Protein AF-A0AAN7LC37-F1 (afdb_monomer)

Secondary structure (DSSP, 8-state):
---TT----S-----------PPPTT-EE--B-TT---PPPPEEHHHHHHSS-EEEEEE-TTSEEEEEEEEEEEEETTEEEEEEEESEEEEE-SSS-EEEEETT---EEEE-TTSPPB---EETT-SS-EEEEEETTBPPPPPEE-SSSEEEEEEE-BSSSS--EEEEEEEEE--SS-SEEEEEEE--S-PPP----

Radius of gyration: 25.84 Å; Cα contacts (8 Å, |Δi|>4): 398; chains: 1; bounding box: 89×30×76 Å

Mean predicted aligned error: 10.5 Å

pLDDT: mean 83.63, std 17.54, range [36.28, 96.81]

Foldseek 3Di:
DDDPPPDDPDPPPPPPPPPCPDQPQPDFDWAADPPDPDTWDTHGPNNQAVDQWDWTWHADPVQWTFIWIWHWDDPDPPDIDIDIFGAEWEAEPAQAKKWKDFPPDPDIDIDGNPDDTDTDTGHPPDPDRWMWMDTPQWDIWDTDDLPDFDKDKTWTAGPPDDHIWIKIWGWDQDDPGHRIYIYIYTPDPDDPDDDDD

Structure (mmCIF, N/CA/C/O backbone):
data_AF-A0AAN7LC37-F1
#
_entry.id   AF-A0AAN7LC37-F1
#
loop_
_atom_site.group_PDB
_atom_site.id
_atom_site.type_symbol
_atom_site.label_atom_id
_atom_site.label_alt_id
_atom_site.label_comp_id
_atom_site.label_asym_id
_atom_site.label_entity_id
_atom_site.label_seq_id
_atom_site.pdbx_PDB_ins_code
_atom_site.Cartn_x
_atom_site.Cartn_y
_atom_site.Cartn_z
_atom_site.occupancy
_atom_site.B_iso_or_equiv
_atom_site.auth_seq_id
_atom_site.auth_comp_id
_atom_site.auth_asym_id
_atom_site.auth_atom_id
_atom_site.pdbx_PDB_model_num
ATOM 1 N N . MET A 1 1 ? 66.726 -7.065 -49.090 1.00 43.72 1 MET A N 1
ATOM 2 C CA . MET A 1 1 ? 65.966 -7.637 -47.960 1.00 43.72 1 MET A CA 1
ATOM 3 C C . MET A 1 1 ? 65.437 -6.469 -47.152 1.00 43.72 1 MET A C 1
ATOM 5 O O . MET A 1 1 ? 66.242 -5.745 -46.586 1.00 43.72 1 MET A O 1
ATOM 9 N N . LEU A 1 2 ? 64.131 -6.213 -47.226 1.00 36.84 2 LEU A N 1
ATOM 10 C CA . LEU A 1 2 ? 63.463 -5.100 -46.546 1.00 36.84 2 LEU A CA 1
ATOM 11 C C . LEU A 1 2 ? 62.570 -5.669 -45.437 1.00 36.84 2 LEU A C 1
ATOM 13 O O . LEU A 1 2 ? 61.963 -6.725 -45.615 1.00 36.84 2 LEU A O 1
ATOM 17 N N . SER A 1 3 ? 62.585 -4.999 -44.287 1.00 36.28 3 SER A N 1
ATOM 18 C CA . SER A 1 3 ? 61.956 -5.408 -43.030 1.00 36.28 3 SER A CA 1
ATOM 19 C C . SER A 1 3 ? 60.428 -5.549 -43.141 1.00 36.28 3 SER A C 1
ATOM 21 O O . SER A 1 3 ? 59.796 -4.757 -43.837 1.00 36.28 3 SER A O 1
ATOM 23 N N . PRO A 1 4 ? 59.801 -6.510 -42.436 1.00 41.72 4 PRO A N 1
ATOM 24 C CA . PRO A 1 4 ? 58.367 -6.777 -42.540 1.00 41.72 4 PRO A CA 1
ATOM 25 C C . PRO A 1 4 ? 57.536 -5.809 -41.680 1.00 41.72 4 PRO A C 1
ATOM 27 O O . PRO A 1 4 ? 56.975 -6.209 -40.663 1.00 41.72 4 PRO A O 1
ATOM 30 N N . GLN A 1 5 ? 57.471 -4.530 -42.062 1.00 49.28 5 GLN A N 1
ATOM 31 C CA . GLN A 1 5 ? 56.568 -3.552 -41.424 1.00 49.28 5 GLN A CA 1
ATOM 32 C C . GLN A 1 5 ? 55.575 -2.872 -42.383 1.00 49.28 5 GLN A C 1
ATOM 34 O O . GLN A 1 5 ? 54.720 -2.125 -41.923 1.00 49.28 5 GLN A O 1
ATOM 39 N N . ASP A 1 6 ? 55.579 -3.210 -43.676 1.00 39.62 6 ASP A N 1
ATOM 40 C CA . ASP A 1 6 ? 54.711 -2.560 -44.676 1.00 39.62 6 ASP A CA 1
ATOM 41 C C . ASP A 1 6 ? 53.472 -3.376 -45.076 1.00 39.62 6 ASP A C 1
ATOM 43 O O . ASP A 1 6 ? 53.040 -3.368 -46.226 1.00 39.62 6 ASP A O 1
ATOM 47 N N . TYR A 1 7 ? 52.852 -4.072 -44.126 1.00 44.06 7 TYR A N 1
ATOM 48 C CA . TYR A 1 7 ? 51.500 -4.595 -44.312 1.00 44.06 7 TYR A CA 1
ATOM 49 C C . TYR A 1 7 ? 50.733 -4.370 -43.025 1.00 44.06 7 TYR A C 1
ATOM 51 O O . TYR A 1 7 ? 50.961 -5.094 -42.074 1.00 44.06 7 TYR A O 1
ATOM 59 N N . PHE A 1 8 ? 49.919 -3.317 -42.978 1.00 38.47 8 PHE A N 1
ATOM 60 C CA . PHE A 1 8 ? 48.560 -3.259 -42.414 1.00 38.47 8 PHE A CA 1
ATOM 61 C C . PHE A 1 8 ? 48.123 -1.788 -42.397 1.00 38.47 8 PHE A C 1
ATOM 63 O O . PHE A 1 8 ? 47.960 -1.150 -41.362 1.00 38.47 8 PHE A O 1
ATOM 70 N N . GLY A 1 9 ? 47.927 -1.244 -43.602 1.00 46.38 9 GLY A N 1
ATOM 71 C CA . GLY A 1 9 ? 47.050 -0.100 -43.805 1.00 46.38 9 GLY A CA 1
ATOM 72 C C . GLY A 1 9 ? 45.610 -0.555 -43.591 1.00 46.38 9 GLY A C 1
ATOM 73 O O . GLY A 1 9 ? 44.999 -1.161 -44.465 1.00 46.38 9 GLY A O 1
ATOM 74 N N . GLY A 1 10 ? 45.085 -0.296 -42.404 1.00 38.25 10 GLY A N 1
ATOM 75 C CA . GLY A 1 10 ? 43.686 -0.488 -42.063 1.00 38.25 10 GLY A CA 1
ATOM 76 C C . GLY A 1 10 ? 43.434 0.255 -40.768 1.00 38.25 10 GLY A C 1
ATOM 77 O O . GLY A 1 10 ? 44.144 0.023 -39.796 1.00 38.25 10 GLY A O 1
ATOM 78 N N . ASN A 1 11 ? 42.473 1.178 -40.778 1.00 44.44 11 ASN A N 1
ATOM 79 C CA . ASN A 1 11 ? 42.006 1.918 -39.609 1.00 44.44 11 ASN A CA 1
ATOM 80 C C . ASN A 1 11 ? 41.589 0.951 -38.489 1.00 44.44 11 ASN A C 1
ATOM 82 O O . ASN A 1 11 ? 40.410 0.653 -38.309 1.00 44.44 11 ASN A O 1
ATOM 86 N N . ALA A 1 12 ? 42.550 0.488 -37.698 1.00 42.75 12 ALA A N 1
ATOM 87 C CA . ALA A 1 12 ? 42.302 0.013 -36.358 1.00 42.75 12 ALA A CA 1
ATOM 88 C C . ALA A 1 12 ? 42.086 1.268 -35.516 1.00 42.75 12 ALA A C 1
ATOM 90 O O . ALA A 1 12 ? 42.994 1.766 -34.850 1.00 42.75 12 ALA A O 1
ATOM 91 N N . LEU A 1 13 ? 40.863 1.803 -35.586 1.00 43.94 13 LEU A N 1
ATOM 92 C CA . LEU A 1 13 ? 40.301 2.516 -34.453 1.00 43.94 13 LEU A CA 1
ATOM 93 C C . LEU A 1 13 ? 40.493 1.565 -33.277 1.00 43.94 13 LEU A C 1
ATOM 95 O O . LEU A 1 13 ? 39.815 0.543 -33.179 1.00 43.94 13 LEU A O 1
ATOM 99 N N . LEU A 1 14 ? 41.502 1.856 -32.457 1.00 39.00 14 LEU A N 1
ATOM 100 C CA . LEU A 1 14 ? 41.635 1.312 -31.124 1.00 39.00 14 LEU A CA 1
ATOM 101 C C . LEU A 1 14 ? 40.236 1.410 -30.531 1.00 39.00 14 LEU A C 1
ATOM 103 O O . LEU A 1 14 ? 39.734 2.515 -30.325 1.00 39.00 14 LEU A O 1
ATOM 107 N N . PHE A 1 15 ? 39.579 0.265 -30.349 1.00 40.41 15 PHE A N 1
ATOM 108 C CA . PHE A 1 15 ? 38.393 0.189 -29.524 1.00 40.41 15 PHE A CA 1
ATOM 109 C C . PHE A 1 15 ? 38.871 0.610 -28.141 1.00 40.41 15 PHE A C 1
ATOM 111 O O . PHE A 1 15 ? 39.368 -0.204 -27.361 1.00 40.41 15 PHE A O 1
ATOM 118 N N . SER A 1 16 ? 38.801 1.913 -27.864 1.00 38.84 16 SER A N 1
ATOM 119 C CA . SER A 1 16 ? 38.805 2.403 -26.508 1.00 38.84 16 SER A CA 1
ATOM 120 C C . SER A 1 16 ? 37.705 1.607 -25.831 1.00 38.84 16 SER A C 1
ATOM 122 O O . SER A 1 16 ? 36.555 1.596 -26.271 1.00 38.84 16 SER A O 1
ATOM 124 N N . SER A 1 17 ? 38.111 0.811 -24.846 1.00 41.16 17 SER A N 1
ATOM 125 C CA . SER A 1 17 ? 37.215 0.106 -23.947 1.00 41.16 17 SER A CA 1
ATOM 126 C C . SER A 1 17 ? 36.055 1.047 -23.630 1.00 41.16 17 SER A C 1
ATOM 128 O O . SER A 1 17 ? 36.275 2.044 -22.944 1.00 41.16 17 SER A O 1
ATOM 130 N N . GLN A 1 18 ? 34.861 0.753 -24.160 1.00 44.44 18 GLN A N 1
ATOM 131 C CA . GLN A 1 18 ? 33.584 1.386 -23.819 1.00 44.44 18 GLN A CA 1
ATOM 132 C C . GLN A 1 18 ? 33.313 1.136 -22.330 1.00 44.44 18 GLN A C 1
ATOM 134 O O . GLN A 1 18 ? 32.484 0.310 -21.962 1.00 44.44 18 GLN A O 1
ATOM 139 N N . LYS A 1 19 ? 34.091 1.770 -21.455 1.00 41.12 19 LYS A N 1
ATOM 140 C CA . LYS A 1 19 ? 33.977 1.618 -20.008 1.00 41.12 19 LYS A CA 1
ATOM 141 C C . LYS A 1 19 ? 33.007 2.610 -19.389 1.00 41.12 19 LYS A C 1
ATOM 143 O O . LYS A 1 19 ? 32.634 2.401 -18.250 1.00 41.12 19 LYS A O 1
ATOM 148 N N . ASP A 1 20 ? 32.505 3.560 -20.173 1.00 47.00 20 ASP A N 1
ATOM 149 C CA . ASP A 1 20 ? 31.461 4.486 -19.751 1.00 47.00 20 ASP A CA 1
ATOM 150 C C . ASP A 1 20 ? 30.351 4.528 -20.808 1.00 47.00 20 ASP A C 1
ATOM 152 O O . ASP A 1 20 ? 30.188 5.489 -21.562 1.00 47.00 20 ASP A O 1
ATOM 156 N N . ALA A 1 21 ? 29.582 3.442 -20.903 1.00 54.41 21 ALA A N 1
ATOM 157 C CA . ALA A 1 21 ? 28.278 3.479 -21.554 1.00 54.41 21 ALA A CA 1
ATOM 158 C C . ALA A 1 21 ? 27.324 4.291 -20.662 1.00 54.41 21 ALA A C 1
ATOM 160 O O . ALA A 1 21 ? 26.524 3.724 -19.923 1.00 54.41 21 ALA A O 1
ATOM 161 N N . TYR A 1 22 ? 27.455 5.620 -20.683 1.00 58.03 22 TYR A N 1
ATOM 162 C CA . TYR A 1 22 ? 26.542 6.509 -19.972 1.00 58.03 22 TYR A CA 1
ATOM 163 C C . TYR A 1 22 ? 25.111 6.208 -20.421 1.00 58.03 22 TYR A C 1
ATOM 165 O O . TYR A 1 22 ? 24.771 6.361 -21.599 1.00 58.03 22 TYR A O 1
ATOM 173 N N . ILE A 1 23 ? 24.266 5.776 -19.482 1.00 60.38 23 ILE A N 1
ATOM 174 C CA . ILE A 1 23 ? 22.833 5.651 -19.722 1.00 60.38 23 ILE A CA 1
ATOM 175 C C . ILE A 1 23 ? 22.323 7.039 -20.117 1.00 60.38 23 ILE A C 1
ATOM 177 O O . ILE A 1 23 ? 22.470 8.011 -19.376 1.00 60.38 23 ILE A O 1
ATOM 181 N N . SER A 1 24 ? 21.759 7.150 -21.321 1.00 56.94 24 SER A N 1
ATOM 182 C CA . SER A 1 24 ? 21.244 8.424 -21.817 1.00 56.94 24 SER A CA 1
ATOM 183 C C . SER A 1 24 ? 20.139 8.929 -20.882 1.00 56.94 24 SER A C 1
ATOM 185 O O . SER A 1 24 ? 19.148 8.217 -20.698 1.00 56.94 24 SER A O 1
ATOM 187 N N . PRO A 1 25 ? 20.220 10.171 -20.366 1.00 65.00 25 PRO A N 1
ATOM 188 C CA . PRO A 1 25 ? 19.156 10.751 -19.544 1.00 65.00 25 PRO A CA 1
ATOM 189 C C . PRO A 1 25 ? 17.845 10.951 -20.323 1.00 65.00 25 PRO A C 1
ATOM 191 O O . PRO A 1 25 ? 16.837 11.331 -19.739 1.00 65.00 25 PRO A O 1
ATOM 194 N N . LYS A 1 26 ? 17.850 10.722 -21.646 1.00 75.50 26 LYS A N 1
ATOM 195 C CA . LYS A 1 26 ? 16.683 10.859 -22.527 1.00 75.50 26 LYS A CA 1
ATOM 196 C C . LYS A 1 26 ? 15.795 9.613 -22.573 1.00 75.50 26 LYS A C 1
ATOM 198 O O . LYS A 1 26 ? 14.734 9.675 -23.187 1.00 75.50 26 LYS A O 1
ATOM 203 N N . ILE A 1 27 ? 16.230 8.489 -21.998 1.00 88.75 27 ILE A N 1
ATOM 204 C CA . ILE A 1 27 ? 15.451 7.246 -21.974 1.00 88.75 27 ILE A CA 1
ATOM 205 C C . ILE A 1 27 ? 14.879 7.051 -20.574 1.00 88.75 27 ILE A C 1
ATOM 207 O O . ILE A 1 27 ? 15.601 7.114 -19.576 1.00 88.75 27 ILE A O 1
ATOM 211 N N . GLY A 1 28 ? 13.582 6.772 -20.516 1.00 91.31 28 GLY A N 1
ATOM 212 C CA . GLY A 1 28 ? 12.898 6.459 -19.276 1.00 91.31 28 GLY A CA 1
ATOM 213 C C . GLY A 1 28 ? 11.800 5.423 -19.451 1.00 91.31 28 GLY A C 1
ATOM 214 O O . GLY A 1 28 ? 11.506 4.988 -20.565 1.00 91.31 28 GLY A O 1
ATOM 215 N N . ILE A 1 29 ? 11.210 5.027 -18.329 1.00 92.94 29 ILE A N 1
ATOM 216 C CA . ILE A 1 29 ? 10.130 4.043 -18.258 1.00 92.94 29 ILE A CA 1
ATOM 217 C C . ILE A 1 29 ? 8.911 4.696 -17.617 1.00 92.94 29 ILE A C 1
ATOM 219 O O . ILE A 1 29 ? 9.017 5.301 -16.554 1.00 92.94 29 ILE A O 1
ATOM 223 N N . GLY A 1 30 ? 7.755 4.558 -18.261 1.00 94.19 30 GLY A N 1
ATOM 224 C CA . GLY A 1 30 ? 6.452 4.846 -17.665 1.00 94.19 30 GLY A CA 1
ATOM 225 C C . GLY A 1 30 ? 5.767 3.550 -17.239 1.00 94.19 30 GLY A C 1
ATOM 226 O O . GLY A 1 30 ? 5.955 2.511 -17.874 1.00 94.19 30 GLY A O 1
ATOM 227 N N . VAL A 1 31 ? 4.972 3.604 -16.173 1.00 95.00 31 VAL A N 1
ATOM 228 C CA . VAL A 1 31 ? 4.244 2.445 -15.639 1.00 95.00 31 VAL A CA 1
ATOM 229 C C . VAL A 1 31 ? 2.759 2.768 -15.535 1.00 95.00 31 VAL A C 1
ATOM 231 O O . VAL A 1 31 ? 2.382 3.868 -15.137 1.00 95.00 31 VAL A O 1
ATOM 234 N N . ALA A 1 32 ? 1.921 1.791 -15.864 1.00 95.50 32 ALA A N 1
ATOM 235 C CA . ALA A 1 32 ? 0.475 1.844 -15.703 1.00 95.50 32 ALA A CA 1
ATOM 236 C C . ALA A 1 32 ? -0.030 0.502 -15.154 1.00 95.50 32 ALA A C 1
ATOM 238 O O . ALA A 1 32 ? 0.647 -0.525 -15.266 1.00 95.50 32 ALA A O 1
ATOM 239 N N . VAL A 1 33 ? -1.211 0.511 -14.538 1.00 94.69 33 VAL A N 1
ATOM 240 C CA . VAL A 1 33 ? -1.917 -0.720 -14.151 1.00 94.69 33 VAL A CA 1
ATOM 241 C C . VAL A 1 33 ? -2.410 -1.436 -15.412 1.00 94.69 33 VAL A C 1
ATOM 243 O O . VAL A 1 33 ? -2.529 -0.828 -16.475 1.00 94.69 33 VAL A O 1
ATOM 246 N N . HIS A 1 34 ? -2.697 -2.738 -15.316 1.00 90.94 34 HIS A N 1
ATOM 247 C CA . HIS A 1 34 ? -3.277 -3.476 -16.436 1.00 90.94 34 HIS A CA 1
ATOM 248 C C . HIS A 1 34 ? -4.526 -2.751 -16.979 1.00 90.94 34 HIS A C 1
ATOM 250 O O . HIS A 1 34 ? -5.359 -2.278 -16.208 1.00 90.94 34 HIS A O 1
ATOM 256 N N . ASN A 1 35 ? -4.657 -2.684 -18.306 1.00 89.94 35 ASN A N 1
ATOM 257 C CA . ASN A 1 35 ? -5.763 -2.017 -19.008 1.00 89.94 35 ASN A CA 1
ATOM 258 C C . ASN A 1 35 ? -5.916 -0.507 -18.713 1.00 89.94 35 ASN A C 1
ATOM 260 O O . ASN A 1 35 ? -7.029 0.018 -18.793 1.00 89.94 35 ASN A O 1
ATOM 264 N N . SER A 1 36 ? -4.822 0.181 -18.373 1.00 93.81 36 SER A N 1
ATOM 265 C CA . SER A 1 36 ? -4.776 1.638 -18.224 1.00 93.81 36 SER A CA 1
ATOM 266 C C . SER A 1 36 ? -3.916 2.284 -19.303 1.00 93.81 36 SER A C 1
ATOM 268 O O . SER A 1 36 ? -2.774 1.879 -19.513 1.00 93.81 36 SER A O 1
ATOM 270 N N . ASP A 1 37 ? -4.456 3.330 -19.931 1.00 93.62 37 ASP A N 1
ATOM 271 C CA . ASP A 1 37 ? -3.735 4.191 -20.880 1.00 93.62 37 ASP A CA 1
ATOM 272 C C . ASP A 1 37 ? -3.094 5.409 -20.184 1.00 93.62 37 ASP A C 1
ATOM 274 O O . ASP A 1 37 ? -2.483 6.268 -20.824 1.00 93.62 37 ASP A O 1
ATOM 278 N N . ILE A 1 38 ? -3.237 5.505 -18.857 1.00 93.94 38 ILE A N 1
ATOM 279 C CA . ILE A 1 38 ? -2.679 6.582 -18.039 1.00 93.94 38 ILE A CA 1
ATOM 280 C C . ILE A 1 38 ? -1.346 6.101 -17.471 1.00 93.94 38 ILE A C 1
ATOM 282 O O . ILE A 1 38 ? -1.293 5.334 -16.508 1.00 93.94 38 ILE A O 1
ATOM 286 N N . TYR A 1 39 ? -0.255 6.561 -18.075 1.00 93.31 39 TYR A N 1
ATOM 287 C CA . TYR A 1 39 ? 1.098 6.218 -17.647 1.00 93.31 39 TYR A CA 1
ATOM 288 C C . TYR A 1 39 ? 1.631 7.208 -16.614 1.00 93.31 39 TYR A C 1
ATOM 290 O O . TYR A 1 39 ? 1.344 8.406 -16.657 1.00 93.31 39 TYR A O 1
ATOM 298 N N . SER A 1 40 ? 2.454 6.702 -15.696 1.00 93.25 40 SER A N 1
ATOM 299 C CA . SER A 1 40 ? 3.249 7.536 -14.798 1.00 93.25 40 SER A CA 1
ATOM 300 C C . SER A 1 40 ? 4.143 8.506 -15.584 1.00 93.25 40 SER A C 1
ATOM 302 O O . SER A 1 40 ? 4.524 8.208 -16.723 1.00 93.25 40 SER A O 1
ATOM 304 N N . PRO A 1 41 ? 4.587 9.617 -14.966 1.00 90.88 41 PRO A N 1
ATOM 305 C CA . PRO A 1 41 ? 5.736 10.356 -15.475 1.00 90.88 41 PRO A CA 1
ATOM 306 C C . PRO A 1 41 ? 6.908 9.405 -15.755 1.00 90.88 41 PRO A C 1
ATOM 308 O O . PRO A 1 41 ? 7.105 8.421 -15.035 1.00 90.88 41 PRO A O 1
ATOM 311 N N . GLY A 1 42 ? 7.657 9.679 -16.825 1.00 90.50 42 GLY A N 1
ATOM 312 C CA . GLY A 1 42 ? 8.777 8.837 -17.233 1.00 90.50 42 GLY A CA 1
ATOM 313 C C . GLY A 1 42 ? 9.899 8.853 -16.195 1.00 90.50 42 GLY A C 1
ATOM 314 O O . GLY A 1 42 ? 10.429 9.912 -15.871 1.00 90.50 42 GLY A O 1
ATOM 315 N N . ILE A 1 43 ? 10.275 7.675 -15.705 1.00 92.38 43 ILE A N 1
ATOM 316 C CA . ILE A 1 43 ? 11.381 7.470 -14.765 1.00 92.38 43 ILE A CA 1
ATOM 317 C C . ILE A 1 43 ? 12.666 7.351 -15.573 1.00 92.38 43 ILE A C 1
ATOM 319 O O . ILE A 1 43 ? 12.796 6.425 -16.375 1.00 92.38 43 ILE A O 1
ATOM 323 N N . SER A 1 44 ? 13.619 8.259 -15.376 1.00 92.06 44 SER A N 1
ATOM 324 C CA . SER A 1 44 ? 14.898 8.213 -16.090 1.00 92.06 44 SER A CA 1
ATOM 325 C C . SER A 1 44 ? 15.699 6.969 -15.704 1.00 92.06 44 SER A C 1
ATOM 327 O O . SER A 1 44 ? 15.897 6.684 -14.522 1.00 92.06 44 SER A O 1
ATOM 329 N N . LEU A 1 45 ? 16.215 6.241 -16.698 1.00 90.38 45 LEU A N 1
ATOM 330 C CA . LEU A 1 45 ?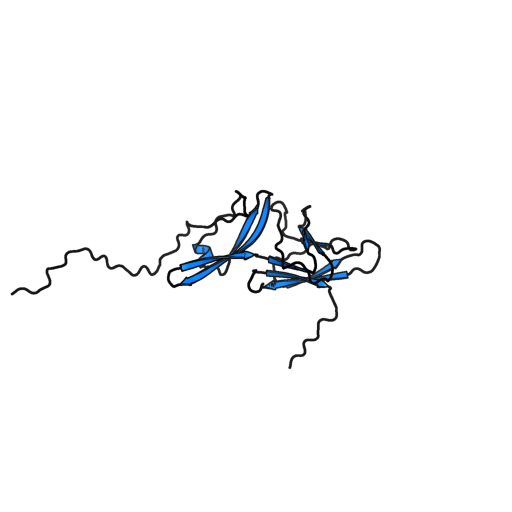 17.069 5.078 -16.439 1.00 90.38 45 LEU A CA 1
ATOM 331 C C . LEU A 1 45 ? 18.375 5.466 -15.736 1.00 90.38 45 LEU A C 1
ATOM 333 O O . LEU A 1 45 ? 18.870 4.706 -14.908 1.00 90.38 45 LEU A O 1
ATOM 337 N N . LEU A 1 46 ? 18.900 6.657 -16.039 1.00 89.44 46 LEU A N 1
ATOM 338 C CA . LEU A 1 46 ? 20.073 7.208 -15.364 1.00 89.44 46 LEU A CA 1
ATOM 339 C C . LEU A 1 46 ? 19.765 7.518 -13.893 1.00 89.44 46 LEU A C 1
ATOM 341 O O . LEU A 1 46 ? 20.604 7.318 -13.022 1.00 89.44 46 LEU A O 1
ATOM 345 N N . GLU A 1 47 ? 18.561 8.005 -13.595 1.00 89.88 47 GLU A N 1
ATOM 346 C CA . GLU A 1 47 ? 18.151 8.269 -12.213 1.00 89.88 47 GLU A CA 1
ATOM 347 C C . GLU A 1 47 ? 18.014 6.965 -11.420 1.00 89.88 47 GLU A C 1
ATOM 349 O O . GLU A 1 47 ? 18.498 6.875 -10.294 1.00 89.88 47 GLU A O 1
ATOM 354 N N . LEU A 1 48 ? 17.419 5.942 -12.036 1.00 90.94 48 LEU A N 1
ATOM 355 C CA . LEU A 1 48 ? 17.225 4.628 -11.427 1.00 90.94 48 LEU A CA 1
ATOM 356 C C . LEU A 1 48 ? 18.543 3.882 -11.170 1.00 90.94 48 LEU A C 1
ATOM 358 O O . LEU A 1 48 ? 18.616 3.064 -10.262 1.00 90.94 48 LEU A O 1
ATOM 362 N N . GLU A 1 49 ? 19.582 4.151 -11.958 1.00 88.94 49 GLU A N 1
ATOM 363 C CA . GLU A 1 49 ? 20.926 3.608 -11.737 1.00 88.94 49 GLU A CA 1
ATOM 364 C C . GLU A 1 49 ? 21.632 4.252 -10.535 1.00 88.94 49 GLU A C 1
ATOM 366 O O . GLU A 1 49 ? 22.416 3.592 -9.855 1.00 88.94 49 GLU A O 1
ATOM 371 N N . ASN A 1 50 ? 21.358 5.533 -10.278 1.00 89.81 50 ASN A N 1
ATOM 372 C CA . ASN A 1 50 ? 22.038 6.320 -9.249 1.00 89.81 50 ASN A CA 1
ATOM 373 C C . ASN A 1 50 ? 21.310 6.328 -7.897 1.00 89.81 50 ASN A C 1
ATOM 375 O O . ASN A 1 50 ? 21.884 6.755 -6.895 1.00 89.81 50 ASN A O 1
ATOM 379 N N . LYS A 1 51 ? 20.050 5.891 -7.858 1.00 90.81 51 LYS A N 1
ATOM 380 C CA . LYS A 1 51 ? 19.253 5.774 -6.635 1.00 90.81 51 LYS A CA 1
ATOM 381 C C . LYS A 1 51 ? 19.098 4.312 -6.246 1.00 90.81 51 LYS A C 1
ATOM 383 O O . LYS A 1 51 ? 18.977 3.444 -7.100 1.00 90.81 51 LYS A O 1
ATOM 388 N N . GLU A 1 52 ? 19.042 4.051 -4.943 1.00 89.44 52 GLU A N 1
ATOM 389 C CA . GLU A 1 52 ? 18.722 2.711 -4.439 1.00 89.44 52 GLU A CA 1
ATOM 390 C C . GLU A 1 52 ? 17.328 2.269 -4.911 1.00 89.44 52 GLU A C 1
ATOM 392 O O . GLU A 1 52 ? 17.130 1.114 -5.280 1.00 89.44 52 GLU A O 1
ATOM 397 N N . TRP A 1 53 ? 16.382 3.210 -4.956 1.00 91.38 53 TRP A N 1
ATOM 398 C CA . TRP A 1 53 ? 15.016 2.998 -5.413 1.00 91.38 53 TRP A CA 1
ATOM 399 C C . TRP A 1 53 ? 14.316 4.336 -5.712 1.00 91.38 53 TRP A C 1
ATOM 401 O O . TRP A 1 53 ? 14.797 5.408 -5.330 1.00 91.38 53 TRP A O 1
ATOM 411 N N . ILE A 1 54 ? 13.194 4.275 -6.429 1.00 93.62 54 ILE A N 1
ATOM 412 C CA . ILE A 1 54 ? 12.360 5.421 -6.814 1.00 93.62 54 ILE A CA 1
ATOM 413 C C . ILE A 1 54 ? 10.886 5.067 -6.613 1.00 93.62 54 ILE A C 1
ATOM 415 O O . ILE A 1 54 ? 10.442 3.990 -7.021 1.00 93.62 54 ILE A O 1
ATOM 419 N N . ASP A 1 55 ? 10.123 5.998 -6.045 1.00 93.44 55 ASP A N 1
ATOM 420 C CA . ASP A 1 55 ? 8.673 5.878 -5.912 1.00 93.44 55 ASP A CA 1
ATOM 421 C C . ASP A 1 55 ? 7.967 6.128 -7.243 1.00 93.44 55 ASP A C 1
ATOM 423 O O . ASP A 1 55 ? 8.196 7.129 -7.926 1.00 93.44 55 ASP A O 1
ATOM 427 N N . VAL A 1 56 ? 7.058 5.225 -7.597 1.00 94.62 56 VAL A N 1
ATOM 428 C CA . VAL A 1 56 ? 6.319 5.251 -8.860 1.00 94.62 56 VAL A CA 1
ATOM 429 C C . VAL A 1 56 ? 4.833 5.095 -8.585 1.00 94.62 56 VAL A C 1
ATOM 431 O O . VAL A 1 56 ? 4.413 4.191 -7.864 1.00 94.62 56 VAL A O 1
ATOM 434 N N . LYS A 1 57 ? 4.013 5.950 -9.197 1.00 95.12 57 LYS A N 1
ATOM 435 C CA . LYS A 1 57 ? 2.551 5.820 -9.180 1.00 95.12 57 LYS A CA 1
ATOM 436 C C . LYS A 1 57 ? 2.098 5.140 -10.466 1.00 95.12 57 LYS A C 1
ATOM 438 O O . LYS A 1 57 ? 2.198 5.733 -11.533 1.00 95.12 57 LYS A O 1
ATOM 443 N N . ALA A 1 58 ? 1.618 3.905 -10.368 1.00 96.19 58 ALA A N 1
ATOM 444 C CA . ALA A 1 58 ? 0.994 3.203 -11.485 1.00 96.19 58 ALA A CA 1
ATOM 445 C C . ALA A 1 58 ? -0.503 3.524 -11.491 1.00 96.19 58 ALA A C 1
ATOM 447 O O . ALA A 1 58 ? -1.222 3.097 -10.586 1.00 96.19 58 ALA A O 1
ATOM 448 N N . TYR A 1 59 ? -0.960 4.288 -12.483 1.00 95.75 59 TYR A N 1
ATOM 449 C CA . TYR A 1 59 ? -2.348 4.741 -12.570 1.00 95.75 59 TYR A CA 1
ATOM 450 C C . TYR A 1 59 ? -3.255 3.704 -13.233 1.00 95.75 59 TYR A C 1
ATOM 452 O O . TYR A 1 59 ? -2.850 2.977 -14.145 1.00 95.75 59 TYR A O 1
ATOM 460 N N . SER A 1 60 ? -4.496 3.666 -12.765 1.00 94.38 60 SER A N 1
ATOM 461 C CA . SER A 1 60 ? -5.611 2.892 -13.299 1.00 94.38 60 SER A CA 1
ATOM 462 C C . SER A 1 60 ? -6.601 3.817 -14.018 1.00 94.38 60 SER A C 1
ATOM 464 O O . SER A 1 60 ? -6.685 5.011 -13.721 1.00 94.38 60 SER A O 1
ATOM 466 N N . SER A 1 61 ? -7.387 3.263 -14.941 1.00 92.06 61 SER A N 1
ATOM 467 C CA . SER A 1 61 ? -8.388 3.999 -15.729 1.00 92.06 61 SER A CA 1
ATOM 468 C C . SER A 1 61 ? -9.504 4.624 -14.882 1.00 92.06 61 SER A C 1
ATOM 470 O O . SER A 1 61 ? -10.166 5.555 -15.328 1.00 92.06 61 SER A O 1
ATOM 472 N N . ASP A 1 62 ? -9.709 4.143 -13.652 1.00 90.00 62 ASP A N 1
ATOM 473 C CA . ASP A 1 62 ? -10.674 4.694 -12.689 1.00 90.00 62 ASP A CA 1
ATOM 474 C C . ASP A 1 62 ? -10.139 5.912 -11.906 1.00 90.00 62 ASP A C 1
ATOM 476 O O . ASP A 1 62 ? -10.791 6.383 -10.973 1.00 90.00 62 ASP A O 1
ATOM 480 N N . GLY A 1 63 ? -8.943 6.402 -12.250 1.00 87.56 63 GLY A N 1
ATOM 481 C CA . GLY A 1 63 ? -8.280 7.529 -11.589 1.00 87.56 63 GLY A CA 1
ATOM 482 C C . GLY A 1 63 ? -7.587 7.166 -10.272 1.00 87.56 63 GLY A C 1
ATOM 483 O O . GLY A 1 63 ? -6.963 8.034 -9.648 1.00 87.56 63 GLY A O 1
ATOM 484 N N . SER A 1 64 ? -7.658 5.899 -9.849 1.00 92.94 64 SER A N 1
ATOM 485 C CA . SER A 1 64 ? -6.855 5.397 -8.736 1.00 92.94 64 SER A CA 1
ATOM 486 C C . SER A 1 64 ? -5.415 5.112 -9.173 1.00 92.94 64 SER A C 1
ATOM 488 O O . SER A 1 64 ? -5.102 5.046 -10.365 1.00 92.94 64 SER A O 1
ATOM 490 N N . TYR A 1 65 ? -4.513 4.950 -8.213 1.00 95.00 65 TYR A N 1
ATOM 491 C CA . TYR A 1 65 ? -3.151 4.505 -8.469 1.00 95.00 65 TYR A CA 1
ATOM 492 C C . TYR A 1 65 ? -2.635 3.584 -7.372 1.00 95.00 65 TYR A C 1
ATOM 494 O O . TYR A 1 65 ? -3.034 3.651 -6.207 1.00 95.00 65 TYR A O 1
ATOM 502 N N . TYR A 1 66 ? -1.668 2.756 -7.745 1.00 95.25 66 TYR A N 1
ATOM 503 C CA . TYR A 1 66 ? -0.880 1.970 -6.810 1.00 95.25 66 TYR A CA 1
ATOM 504 C C . TYR A 1 66 ? 0.513 2.570 -6.694 1.00 95.25 66 TYR A C 1
ATOM 506 O O . TYR A 1 66 ? 1.136 2.940 -7.691 1.00 95.25 66 TYR A O 1
ATOM 514 N N . LYS A 1 67 ? 1.012 2.654 -5.461 1.00 94.88 67 LYS A N 1
ATOM 515 C CA . LYS A 1 67 ? 2.393 3.053 -5.199 1.00 94.88 67 LYS A CA 1
ATOM 516 C C . LYS A 1 67 ? 3.307 1.843 -5.333 1.00 94.88 67 LYS A C 1
ATOM 518 O O . LYS A 1 67 ? 3.101 0.821 -4.671 1.00 94.88 67 LYS A O 1
ATOM 523 N N . LEU A 1 68 ? 4.330 1.986 -6.155 1.00 95.38 68 LEU A N 1
ATOM 524 C CA . LEU A 1 68 ? 5.372 1.003 -6.396 1.00 95.38 68 LEU A CA 1
ATOM 525 C C . LEU A 1 68 ? 6.732 1.602 -6.047 1.00 95.38 68 LEU A C 1
ATOM 527 O O . LEU A 1 68 ? 6.933 2.809 -6.123 1.00 95.38 68 LEU A O 1
ATOM 531 N N . ALA A 1 69 ? 7.656 0.724 -5.705 1.00 94.56 69 ALA A N 1
ATOM 532 C CA . ALA A 1 69 ? 9.074 0.986 -5.596 1.00 94.56 69 ALA 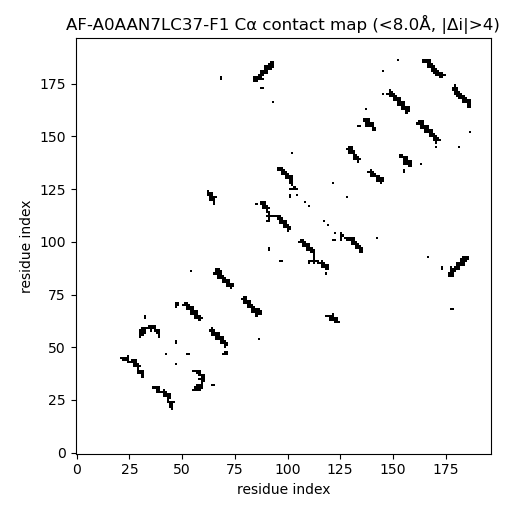A CA 1
ATOM 533 C C . ALA A 1 69 ? 9.763 0.375 -6.819 1.00 94.56 69 ALA A C 1
ATOM 535 O O . ALA A 1 69 ? 9.669 -0.840 -7.035 1.00 94.56 69 ALA A O 1
ATOM 536 N N . ALA A 1 70 ? 10.435 1.202 -7.614 1.00 95.06 70 ALA A N 1
ATOM 537 C CA . ALA A 1 70 ? 11.276 0.767 -8.720 1.00 95.06 70 ALA A CA 1
ATOM 538 C C . ALA A 1 70 ? 12.745 0.787 -8.298 1.00 95.06 70 ALA A C 1
ATOM 540 O O . ALA A 1 70 ? 13.202 1.772 -7.726 1.00 95.06 70 ALA A O 1
ATOM 541 N N . TYR A 1 71 ? 13.497 -0.264 -8.606 1.00 93.00 71 TYR A N 1
ATOM 542 C CA . TYR A 1 71 ? 14.941 -0.307 -8.368 1.00 93.00 71 TYR A CA 1
ATOM 543 C C . TYR A 1 71 ? 15.654 -1.116 -9.446 1.00 93.00 71 TYR A C 1
ATOM 545 O O . TYR A 1 71 ? 15.052 -1.958 -10.117 1.00 93.00 71 TYR A O 1
ATOM 553 N N . MET A 1 72 ? 16.950 -0.868 -9.620 1.00 92.25 72 MET A N 1
ATOM 554 C CA . MET A 1 72 ? 17.770 -1.552 -10.612 1.00 92.25 72 MET A CA 1
ATOM 555 C C . MET A 1 72 ? 18.788 -2.461 -9.932 1.00 92.25 72 MET A C 1
ATOM 557 O O . MET A 1 72 ? 19.516 -2.045 -9.035 1.00 92.25 72 MET A O 1
ATOM 561 N N . LYS A 1 73 ? 18.871 -3.714 -10.383 1.00 90.19 73 LYS A N 1
ATOM 562 C CA . LYS A 1 73 ? 19.863 -4.677 -9.911 1.00 90.19 73 LYS A CA 1
ATOM 563 C C . LYS A 1 73 ? 20.696 -5.206 -11.068 1.00 90.19 73 LYS A C 1
ATOM 565 O O . LYS A 1 73 ? 20.176 -5.746 -12.043 1.00 90.19 73 LYS A O 1
ATOM 570 N N . THR A 1 74 ? 22.011 -5.099 -10.938 1.00 87.25 74 THR A N 1
ATOM 571 C CA . THR A 1 74 ? 22.953 -5.741 -11.857 1.00 87.25 74 THR A CA 1
ATOM 572 C C . THR A 1 74 ? 22.936 -7.252 -11.617 1.00 87.25 74 THR A C 1
ATOM 574 O O . THR A 1 74 ? 23.216 -7.708 -10.508 1.00 87.25 74 THR A O 1
ATOM 577 N N . THR A 1 75 ? 22.569 -8.027 -12.639 1.00 84.31 75 THR A N 1
ATOM 578 C CA . THR A 1 75 ? 22.514 -9.502 -12.566 1.00 84.31 75 THR A CA 1
ATOM 579 C C . THR A 1 75 ? 23.743 -10.143 -13.216 1.00 84.31 75 THR A C 1
ATOM 581 O O . THR A 1 75 ? 24.175 -11.214 -12.800 1.00 84.31 75 THR A O 1
ATOM 584 N N . SER A 1 76 ? 24.341 -9.466 -14.197 1.00 84.00 76 SER A N 1
ATOM 585 C CA . SER A 1 76 ? 25.606 -9.830 -14.843 1.00 84.00 76 SER A CA 1
ATOM 586 C C . SER A 1 76 ? 26.377 -8.565 -15.230 1.00 84.00 76 SER A C 1
ATOM 588 O O . SER A 1 76 ? 25.848 -7.459 -15.131 1.00 84.00 76 SER A O 1
ATOM 590 N N . ASP A 1 77 ? 27.606 -8.721 -15.719 1.00 78.75 77 ASP A N 1
ATOM 591 C CA . ASP A 1 77 ? 28.451 -7.632 -16.229 1.00 78.75 77 ASP A CA 1
ATOM 592 C C . ASP A 1 77 ? 27.786 -6.795 -17.338 1.00 78.75 77 ASP A C 1
ATOM 594 O O . ASP A 1 77 ? 28.132 -5.629 -17.521 1.00 78.75 77 ASP A O 1
ATOM 598 N N . ARG A 1 78 ? 26.813 -7.365 -18.058 1.00 84.50 78 ARG A N 1
ATOM 599 C CA . ARG A 1 78 ? 26.135 -6.720 -19.197 1.00 84.50 78 ARG A CA 1
ATOM 600 C C . ARG A 1 78 ? 24.630 -6.553 -19.027 1.00 84.50 78 ARG A C 1
ATOM 602 O O . ARG A 1 78 ? 23.978 -6.042 -19.935 1.00 84.50 78 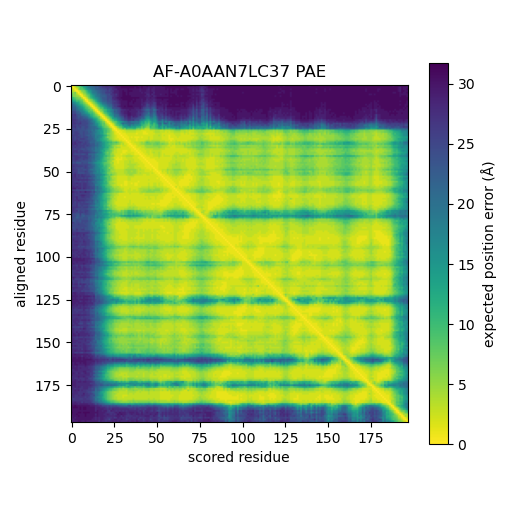ARG A O 1
ATOM 609 N N . THR A 1 79 ? 24.051 -6.994 -17.911 1.00 87.69 79 THR A N 1
ATOM 610 C CA . THR A 1 79 ? 22.593 -6.986 -17.732 1.00 87.69 79 THR A CA 1
ATOM 611 C C . THR A 1 79 ? 22.196 -6.366 -16.406 1.00 87.69 79 THR A C 1
ATOM 613 O O . THR A 1 79 ? 22.472 -6.898 -15.326 1.00 87.69 79 THR A O 1
ATOM 616 N N . LYS A 1 80 ? 21.464 -5.255 -16.511 1.00 89.94 80 LYS A N 1
ATOM 617 C CA . LYS A 1 80 ? 20.736 -4.640 -15.407 1.00 89.94 80 LYS A CA 1
ATOM 618 C C . LYS A 1 80 ? 19.260 -4.989 -15.525 1.00 89.94 80 LYS A C 1
ATOM 620 O O . LYS A 1 80 ? 18.682 -4.895 -16.605 1.00 89.94 80 LYS A O 1
ATOM 625 N N . VAL A 1 81 ? 18.669 -5.416 -14.420 1.00 92.44 81 VAL A N 1
ATOM 626 C CA . VAL A 1 81 ? 17.257 -5.786 -14.326 1.00 92.44 81 VAL A CA 1
ATOM 627 C C . VAL A 1 81 ? 16.550 -4.724 -13.506 1.00 92.44 81 VAL A C 1
ATOM 629 O O . VAL A 1 81 ? 17.023 -4.345 -12.436 1.00 92.44 81 VAL A O 1
ATOM 632 N N . ILE A 1 82 ? 15.427 -4.236 -14.021 1.00 93.50 82 ILE A N 1
ATOM 633 C CA . ILE A 1 82 ? 14.576 -3.286 -13.314 1.00 93.50 82 ILE A CA 1
ATOM 634 C C . ILE A 1 82 ? 13.482 -4.078 -12.622 1.00 93.50 82 ILE A C 1
ATOM 636 O O . ILE A 1 82 ? 12.761 -4.854 -13.250 1.00 93.50 82 ILE A O 1
ATOM 640 N N . HIS A 1 83 ? 13.388 -3.889 -11.319 1.00 93.75 83 HIS A N 1
ATOM 641 C CA . HIS A 1 83 ? 12.416 -4.535 -10.466 1.00 93.75 83 HIS A CA 1
ATOM 642 C C . HIS A 1 83 ? 11.374 -3.515 -10.034 1.00 93.75 83 HIS A C 1
ATOM 644 O O . HIS A 1 83 ? 11.709 -2.394 -9.657 1.00 93.75 83 HIS A O 1
ATOM 650 N N . PHE A 1 84 ? 10.117 -3.943 -10.047 1.00 94.12 84 PHE A N 1
ATOM 651 C CA . PHE A 1 84 ? 9.012 -3.226 -9.434 1.00 94.12 84 PHE A CA 1
ATOM 652 C C . PHE A 1 84 ? 8.470 -4.074 -8.295 1.00 94.12 84 PHE A C 1
ATOM 654 O O . PHE A 1 84 ? 8.256 -5.277 -8.453 1.00 94.12 84 PHE A O 1
ATOM 661 N N . GLN A 1 85 ? 8.238 -3.446 -7.153 1.00 94.44 85 GLN A N 1
ATOM 662 C CA . GLN A 1 85 ? 7.583 -4.073 -6.013 1.00 94.44 85 GLN A CA 1
ATOM 663 C C . GLN A 1 85 ? 6.566 -3.108 -5.399 1.00 94.44 85 GLN A C 1
ATOM 665 O O . GLN A 1 85 ? 6.697 -1.896 -5.577 1.00 94.44 85 GLN A O 1
ATOM 670 N N . PRO A 1 86 ? 5.557 -3.599 -4.668 1.00 95.25 86 PRO A N 1
ATOM 671 C CA . PRO A 1 86 ? 4.689 -2.747 -3.868 1.00 95.25 86 PRO A CA 1
ATOM 672 C C . PRO A 1 86 ? 5.478 -1.776 -2.980 1.00 95.25 86 PRO A C 1
ATOM 674 O O . PRO A 1 86 ? 6.398 -2.180 -2.268 1.00 95.25 86 PRO A O 1
ATOM 677 N N . HIS A 1 87 ? 5.102 -0.497 -2.975 1.00 94.81 87 HIS A N 1
ATOM 678 C CA . HIS A 1 87 ? 5.695 0.467 -2.045 1.00 94.81 87 HIS A CA 1
ATOM 679 C C . HIS A 1 87 ? 5.290 0.135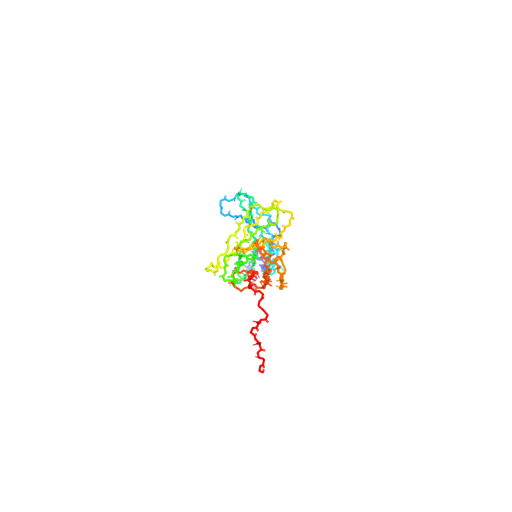 -0.603 1.00 94.81 87 HIS A C 1
ATOM 681 O O . HIS A 1 87 ? 6.135 0.044 0.279 1.00 94.81 87 HIS A O 1
ATOM 687 N N . THR A 1 88 ? 3.999 -0.110 -0.364 1.00 95.44 88 THR A N 1
ATOM 688 C CA . THR A 1 88 ? 3.462 -0.395 0.971 1.00 95.44 88 THR A CA 1
ATOM 689 C C . THR A 1 88 ? 2.535 -1.598 0.935 1.00 95.44 88 THR A C 1
ATOM 691 O O . THR A 1 88 ? 1.637 -1.665 0.094 1.00 95.44 88 THR A O 1
ATOM 694 N N . LEU A 1 89 ? 2.718 -2.509 1.890 1.00 96.38 89 LEU A N 1
ATOM 695 C CA . LEU A 1 89 ? 1.790 -3.601 2.165 1.00 96.38 89 LEU A CA 1
ATOM 696 C C . LEU A 1 89 ? 1.131 -3.420 3.529 1.00 96.38 89 LEU A C 1
ATOM 698 O O . LEU A 1 89 ? 1.798 -3.167 4.528 1.00 96.38 89 LEU A O 1
ATOM 702 N N . PHE A 1 90 ? -0.184 -3.581 3.571 1.00 96.81 90 PHE A N 1
ATOM 703 C CA . PHE A 1 90 ? -1.007 -3.454 4.763 1.00 96.81 90 PHE A CA 1
ATOM 704 C C . PHE A 1 90 ? -1.315 -4.839 5.327 1.00 96.81 90 PHE A C 1
ATOM 706 O O . PHE A 1 90 ? -1.767 -5.733 4.608 1.00 96.81 90 PHE A O 1
ATOM 713 N N . ILE A 1 91 ? -1.059 -5.014 6.622 1.00 96.25 91 ILE A N 1
ATOM 714 C CA . ILE A 1 91 ? -1.135 -6.293 7.326 1.00 96.25 91 ILE A CA 1
ATOM 715 C C . ILE A 1 91 ? -2.031 -6.127 8.550 1.00 96.25 91 ILE A C 1
ATOM 717 O O . ILE A 1 91 ? -1.703 -5.400 9.492 1.00 96.25 91 ILE A O 1
ATOM 721 N N . ASN A 1 92 ? -3.147 -6.848 8.568 1.00 96.19 92 ASN A N 1
ATOM 722 C CA . ASN A 1 92 ? -4.054 -6.855 9.706 1.00 96.19 92 ASN A CA 1
ATOM 723 C C . ASN A 1 92 ? -3.615 -7.898 10.750 1.00 96.19 92 ASN A C 1
ATOM 725 O O . ASN A 1 92 ? -3.621 -9.100 10.495 1.00 96.19 92 ASN A O 1
ATOM 729 N N . ARG A 1 93 ? -3.244 -7.436 11.949 1.00 95.06 93 ARG A N 1
ATOM 730 C CA . ARG A 1 93 ? -2.958 -8.263 13.136 1.00 95.06 93 ARG A CA 1
ATOM 731 C C . ARG A 1 93 ? -3.836 -7.863 14.330 1.00 95.06 93 ARG A C 1
ATOM 733 O O . ARG A 1 93 ? -3.462 -8.117 15.472 1.00 95.06 93 ARG A O 1
ATOM 740 N N . VAL A 1 94 ? -4.983 -7.234 14.073 1.00 93.00 94 VAL A N 1
ATOM 741 C CA . VAL A 1 94 ? -5.944 -6.776 15.093 1.00 93.00 94 VAL A CA 1
ATOM 742 C C . VAL A 1 94 ? -6.721 -7.940 15.705 1.00 93.00 94 VAL A C 1
ATOM 744 O O . VAL A 1 94 ? -7.075 -7.893 16.876 1.00 93.00 94 VAL A O 1
ATOM 747 N N . GLY A 1 95 ? -6.945 -9.002 14.928 1.00 91.31 95 GLY A N 1
ATOM 748 C CA . GLY A 1 95 ? -7.799 -10.133 15.312 1.00 91.31 95 GLY A CA 1
ATOM 749 C C . GLY A 1 95 ? -9.255 -9.983 14.855 1.00 91.31 95 GLY A C 1
ATOM 750 O O . GLY A 1 95 ? -10.007 -10.948 14.908 1.00 91.31 95 GLY A O 1
ATOM 751 N N . SER A 1 96 ? -9.630 -8.816 14.329 1.00 92.50 96 SER A N 1
ATOM 752 C CA . SER A 1 96 ? -10.910 -8.535 13.669 1.00 92.50 96 SER A CA 1
ATOM 753 C C . SER A 1 96 ? -10.683 -7.805 12.344 1.00 92.50 96 SER A C 1
ATOM 755 O O . SER A 1 96 ? -9.590 -7.299 12.081 1.00 92.50 96 SER A O 1
ATOM 757 N N . SER A 1 97 ? -11.692 -7.785 11.474 1.00 95.25 97 SER A N 1
ATOM 758 C CA . SER A 1 97 ? -11.624 -7.060 10.201 1.00 95.25 97 SER A CA 1
ATOM 759 C C . SER A 1 97 ? -11.470 -5.561 10.435 1.00 95.25 97 SER A C 1
ATOM 761 O O . SER A 1 97 ? -12.147 -4.989 11.290 1.00 95.25 97 SER A O 1
ATOM 763 N N . ILE A 1 98 ? -10.605 -4.931 9.643 1.00 96.12 98 ILE A N 1
ATOM 764 C CA . ILE A 1 98 ? -10.440 -3.479 9.629 1.00 96.12 98 ILE A CA 1
ATOM 765 C C . ILE A 1 98 ? -10.829 -2.932 8.262 1.00 96.12 98 ILE A C 1
ATOM 767 O O . ILE A 1 98 ? -10.672 -3.616 7.245 1.00 96.12 98 ILE A O 1
ATOM 771 N N . CYS A 1 99 ? -11.293 -1.692 8.237 1.00 96.50 99 CYS A N 1
ATOM 772 C CA . CYS A 1 99 ? -11.570 -0.963 7.013 1.00 96.50 99 CYS A CA 1
ATOM 773 C C . CYS A 1 99 ? -10.669 0.266 6.936 1.00 96.50 99 CYS A C 1
ATOM 775 O O . CYS A 1 99 ? -10.576 1.022 7.898 1.00 96.50 99 CYS A O 1
ATOM 777 N N . LEU A 1 100 ? -10.009 0.463 5.798 1.00 96.75 100 LEU A N 1
ATOM 778 C CA . LEU A 1 100 ? -9.196 1.641 5.515 1.00 96.75 100 LEU A CA 1
ATOM 779 C C . LEU A 1 100 ? -9.913 2.556 4.535 1.00 96.75 100 LEU A C 1
ATOM 781 O O . LEU A 1 100 ? -10.511 2.087 3.567 1.00 96.75 100 LEU A O 1
ATOM 785 N N . GLN A 1 101 ? -9.800 3.856 4.760 1.00 95.50 101 GLN A N 1
ATOM 786 C CA . GLN A 1 101 ? -10.331 4.889 3.881 1.00 95.50 101 GLN A CA 1
ATOM 787 C C . GLN A 1 101 ? -9.311 6.016 3.772 1.00 95.50 101 GLN A C 1
ATOM 789 O O . GLN A 1 101 ? -8.761 6.448 4.783 1.00 95.50 101 GLN A O 1
ATOM 794 N N . GLN A 1 102 ? -9.060 6.499 2.562 1.00 94.75 102 GLN A N 1
ATOM 795 C CA . GLN A 1 102 ? -8.274 7.705 2.357 1.00 94.75 102 GLN A CA 1
ATOM 796 C C . GLN A 1 102 ? -9.114 8.918 2.751 1.00 94.75 102 GLN A C 1
ATOM 798 O O . GLN A 1 102 ? -10.312 8.969 2.474 1.00 94.75 102 GLN A O 1
ATOM 803 N N . CYS A 1 103 ? -8.504 9.897 3.414 1.00 91.25 103 CYS A N 1
ATOM 804 C CA . CYS A 1 103 ? -9.188 11.147 3.723 1.00 91.25 103 CYS A CA 1
ATOM 805 C C . CYS A 1 103 ? -9.756 11.770 2.440 1.00 91.25 103 CYS A C 1
ATOM 807 O O . CYS A 1 103 ? -9.119 11.736 1.390 1.00 91.25 103 CYS A O 1
ATOM 809 N N . ASP A 1 104 ? -10.978 12.294 2.531 1.00 86.75 104 ASP A N 1
ATOM 810 C CA . ASP A 1 104 ? -11.737 12.877 1.414 1.00 86.75 104 ASP A CA 1
ATOM 811 C C . ASP A 1 104 ? -12.136 11.900 0.285 1.00 86.75 104 ASP A C 1
ATOM 813 O O . ASP A 1 104 ? -12.762 12.312 -0.692 1.00 86.75 104 ASP A O 1
ATOM 817 N N . SER A 1 105 ? -11.844 10.603 0.428 1.00 89.56 105 SER A N 1
ATOM 818 C CA . SER A 1 105 ? -12.297 9.540 -0.476 1.00 89.56 105 SER A CA 1
ATOM 819 C C . SER A 1 105 ? -13.587 8.895 0.026 1.00 89.56 105 SER A C 1
ATOM 821 O O . SER A 1 105 ? -13.800 8.768 1.228 1.00 89.56 105 SER A O 1
ATOM 823 N N . GLN A 1 106 ? -14.439 8.410 -0.880 1.00 87.12 106 GLN A N 1
ATOM 824 C CA . GLN A 1 106 ? -15.566 7.528 -0.530 1.00 87.12 106 GLN A CA 1
ATOM 825 C C . GLN A 1 106 ? -15.220 6.037 -0.669 1.00 87.12 106 GLN A C 1
ATOM 827 O O . GLN A 1 106 ? -16.006 5.182 -0.260 1.00 87.12 106 GLN A O 1
ATOM 832 N N . LYS A 1 107 ? -14.057 5.706 -1.246 1.00 90.19 107 LYS A N 1
ATOM 833 C CA . LYS A 1 107 ? -13.628 4.322 -1.442 1.00 90.19 107 LYS A CA 1
ATOM 834 C C . LYS A 1 107 ? -13.057 3.768 -0.145 1.00 90.19 107 LYS A C 1
ATOM 836 O O . LYS A 1 107 ? -12.191 4.363 0.497 1.00 90.19 107 LYS A O 1
ATOM 841 N N . VAL A 1 108 ? -13.534 2.584 0.215 1.00 94.06 108 VAL A N 1
ATOM 842 C CA . VAL A 1 108 ? -13.114 1.881 1.422 1.00 94.06 108 VAL A CA 1
ATOM 843 C C . VAL A 1 108 ? -12.516 0.526 1.067 1.00 94.06 108 VAL A C 1
ATOM 845 O O . VAL A 1 108 ? -12.982 -0.151 0.151 1.00 94.06 108 VAL A O 1
ATOM 848 N N . GLN A 1 109 ? -11.481 0.123 1.797 1.00 95.25 109 GLN A N 1
ATOM 849 C CA . GLN A 1 109 ? -10.781 -1.139 1.594 1.00 95.25 109 GLN A CA 1
ATOM 850 C C . GLN A 1 109 ? -10.820 -1.970 2.872 1.00 95.25 109 GLN A C 1
ATOM 852 O O . GLN A 1 109 ? -10.195 -1.622 3.875 1.00 95.25 109 GLN A O 1
ATOM 857 N N . TRP A 1 110 ? -11.499 -3.112 2.810 1.00 95.88 110 TRP A N 1
ATOM 858 C CA . TRP A 1 110 ? -11.501 -4.087 3.895 1.00 95.88 110 TRP A CA 1
ATOM 859 C C . TRP A 1 110 ? -10.240 -4.954 3.869 1.00 95.88 110 TRP A C 1
ATOM 861 O O . TRP A 1 110 ? -9.797 -5.423 2.809 1.00 95.88 110 TRP A O 1
ATOM 871 N N . ILE A 1 111 ? -9.676 -5.164 5.057 1.00 96.38 111 ILE A N 1
ATOM 872 C CA . ILE A 1 111 ? -8.554 -6.063 5.314 1.00 96.38 111 ILE A CA 1
ATOM 873 C C . ILE A 1 111 ? -8.955 -6.979 6.468 1.00 96.38 111 ILE A C 1
ATOM 875 O O . ILE A 1 111 ? -9.084 -6.551 7.618 1.00 96.38 111 ILE A O 1
ATOM 879 N N . HIS A 1 112 ? -9.155 -8.253 6.168 1.00 95.75 112 HIS A N 1
ATOM 880 C CA . HIS A 1 112 ? -9.504 -9.280 7.140 1.00 95.75 112 HIS A CA 1
ATOM 881 C C . HIS A 1 112 ? -8.240 -9.857 7.802 1.00 95.75 112 HIS A C 1
ATOM 883 O O . HIS A 1 112 ? -7.164 -9.820 7.206 1.00 95.75 112 HIS A O 1
ATOM 889 N N . PRO A 1 113 ? -8.328 -10.419 9.023 1.00 93.31 113 PRO A N 1
ATOM 890 C CA . PRO A 1 113 ? -7.159 -10.960 9.729 1.00 93.31 113 PRO A CA 1
ATOM 891 C C . PRO A 1 113 ? -6.433 -12.097 9.000 1.00 93.31 113 PRO A C 1
ATOM 893 O O . PRO A 1 113 ? -5.244 -12.309 9.219 1.00 93.31 113 PRO A O 1
ATOM 896 N N . ILE A 1 114 ? -7.161 -12.847 8.168 1.00 93.81 114 ILE A N 1
ATOM 897 C CA . ILE A 1 114 ? -6.638 -13.982 7.396 1.00 93.81 114 ILE A CA 1
ATOM 898 C C . ILE A 1 114 ? -6.132 -13.579 6.008 1.00 93.81 114 ILE A C 1
ATOM 900 O O . ILE A 1 114 ? -5.606 -14.425 5.286 1.00 93.81 114 ILE A O 1
ATOM 904 N N . ASP A 1 115 ? -6.301 -12.313 5.623 1.00 94.94 115 ASP A N 1
ATOM 905 C CA . ASP A 1 115 ? -5.861 -11.848 4.317 1.00 94.94 115 ASP A CA 1
ATOM 906 C C . ASP A 1 115 ? -4.328 -11.845 4.234 1.00 94.94 115 ASP A C 1
ATOM 908 O O . ASP A 1 115 ? -3.646 -11.495 5.208 1.00 94.94 115 ASP A O 1
ATOM 912 N N . PRO A 1 116 ? -3.754 -12.173 3.062 1.00 94.06 116 PRO A N 1
ATOM 913 C CA . PRO A 1 116 ? -2.350 -11.888 2.813 1.00 94.06 116 PRO A CA 1
ATOM 914 C C . PRO A 1 116 ? -2.103 -10.368 2.863 1.00 94.06 116 PRO A C 1
ATOM 916 O O . PRO A 1 116 ? -3.050 -9.587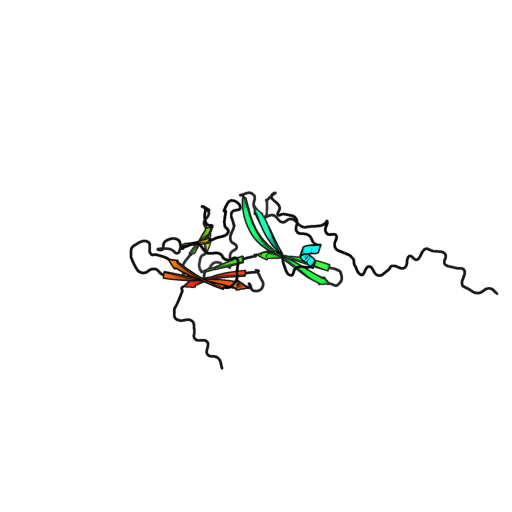 2.744 1.00 94.06 116 PRO A O 1
ATOM 919 N N . PRO A 1 117 ? -0.843 -9.919 3.001 1.00 94.56 117 PRO A N 1
ATOM 920 C CA . PRO A 1 117 ? -0.512 -8.501 2.906 1.00 94.56 117 PRO A CA 1
ATOM 921 C C . PRO A 1 117 ? -1.094 -7.870 1.630 1.00 94.56 117 PRO A C 1
ATOM 923 O O . PRO A 1 117 ? -0.880 -8.384 0.530 1.00 94.56 117 PRO A O 1
ATOM 926 N N . LYS A 1 118 ? -1.839 -6.769 1.772 1.00 94.38 118 LYS A N 1
ATOM 927 C CA . LYS A 1 118 ? -2.560 -6.118 0.664 1.00 94.38 118 LYS A CA 1
ATOM 928 C C . LYS A 1 118 ? -1.941 -4.781 0.286 1.00 94.38 118 LYS A C 1
ATOM 930 O O . LYS A 1 118 ? -1.473 -4.043 1.146 1.00 94.38 118 LYS A O 1
ATOM 935 N N . VAL A 1 119 ? -2.004 -4.436 -0.996 1.00 94.81 119 VAL A N 1
ATOM 936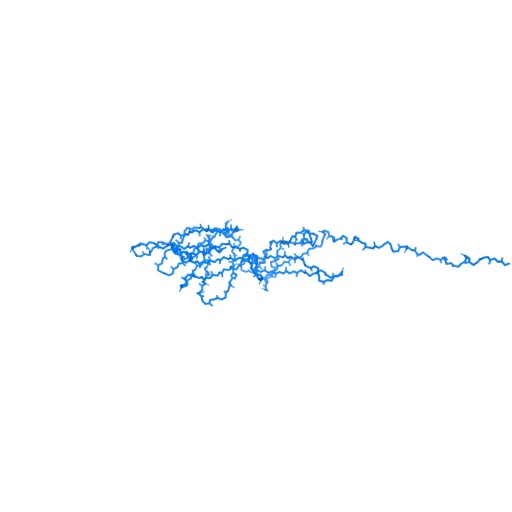 C CA . VAL A 1 119 ? -1.772 -3.063 -1.466 1.00 94.81 119 VAL A CA 1
ATOM 937 C C . VAL A 1 119 ? -3.031 -2.218 -1.276 1.00 94.81 119 VAL A C 1
ATOM 939 O O . VAL A 1 119 ? -4.141 -2.750 -1.284 1.00 94.81 119 VAL A O 1
ATOM 942 N N . TYR A 1 120 ? -2.862 -0.906 -1.124 1.00 94.88 120 TYR A N 1
ATOM 943 C CA . TYR A 1 120 ? -3.973 0.042 -1.040 1.00 94.88 120 TYR A CA 1
ATOM 944 C C . TYR A 1 120 ? -4.092 0.844 -2.349 1.00 94.88 120 TYR A C 1
ATOM 946 O O . TYR A 1 120 ? -3.080 1.412 -2.778 1.00 94.88 120 TYR A O 1
ATOM 954 N N . PRO A 1 121 ? -5.274 0.881 -2.992 1.00 93.88 121 PRO A N 1
ATOM 955 C CA . PRO A 1 121 ? -5.527 1.732 -4.151 1.00 93.88 121 PRO A CA 1
ATOM 956 C C . PRO A 1 121 ? -5.764 3.175 -3.690 1.00 93.88 121 PRO A C 1
ATOM 958 O O . PRO A 1 121 ? -6.760 3.470 -3.034 1.00 93.88 121 PRO A O 1
ATOM 961 N N . TRP A 1 122 ? -4.845 4.073 -4.023 1.00 94.38 122 TRP A N 1
ATOM 962 C CA . TRP A 1 122 ? -4.937 5.490 -3.673 1.00 94.38 122 TRP A CA 1
ATOM 963 C C . TRP A 1 122 ? -5.777 6.246 -4.697 1.00 94.38 122 TRP A C 1
ATOM 965 O O . TRP A 1 122 ? -5.730 5.932 -5.885 1.00 94.38 122 TRP A O 1
ATOM 975 N N . GLU A 1 123 ? -6.501 7.276 -4.272 1.00 92.56 123 GLU A N 1
ATOM 976 C CA . GLU A 1 123 ? -7.216 8.167 -5.184 1.00 92.56 123 GLU A CA 1
ATOM 977 C C . GLU A 1 123 ? -6.392 9.412 -5.507 1.00 92.56 123 GLU A C 1
ATOM 979 O O . GLU A 1 123 ? -5.935 10.129 -4.617 1.00 92.56 123 GLU A O 1
ATOM 984 N N . SER A 1 124 ? -6.231 9.696 -6.803 1.00 85.50 124 SER A N 1
ATOM 985 C CA . SER A 1 124 ? -5.455 10.851 -7.284 1.00 85.50 124 SER A CA 1
ATOM 986 C C . SER A 1 124 ? -6.094 12.202 -6.951 1.00 85.50 124 SER A C 1
ATOM 988 O O . SER A 1 124 ? -5.407 13.218 -6.962 1.00 85.50 124 SER A O 1
ATOM 990 N N . SER A 1 125 ? -7.405 12.230 -6.699 1.00 78.19 125 SER A N 1
ATOM 991 C CA . SER A 1 125 ? -8.181 13.444 -6.412 1.00 78.19 125 SER A CA 1
ATOM 992 C C . SER A 1 125 ? -8.089 13.916 -4.963 1.00 78.19 125 SER A C 1
ATOM 994 O O . SER A 1 125 ? -8.476 15.047 -4.667 1.00 78.19 125 SER A O 1
ATOM 996 N N . ALA A 1 126 ? -7.631 13.060 -4.051 1.00 73.44 126 ALA A N 1
ATOM 997 C CA . ALA A 1 126 ? -7.523 13.405 -2.644 1.00 73.44 126 ALA A CA 1
ATOM 998 C C . ALA A 1 126 ? -6.320 14.331 -2.413 1.00 73.44 126 ALA A C 1
ATOM 1000 O O . ALA A 1 126 ? -5.247 14.139 -2.988 1.00 73.44 126 ALA A O 1
ATOM 1001 N N . LYS A 1 127 ? -6.517 15.353 -1.572 1.00 72.44 127 LYS A N 1
ATOM 1002 C CA . LYS A 1 127 ? -5.498 16.380 -1.305 1.00 72.44 127 LYS A CA 1
ATOM 1003 C C . LYS A 1 127 ? -4.289 15.808 -0.575 1.00 72.44 127 LYS A C 1
ATOM 1005 O O . LYS A 1 127 ? -3.165 16.169 -0.903 1.00 72.44 127 LYS A O 1
ATOM 1010 N N . ASP A 1 128 ? -4.548 14.895 0.360 1.00 81.81 128 ASP A N 1
ATOM 1011 C CA . ASP A 1 128 ? -3.539 14.285 1.213 1.00 81.81 128 ASP A CA 1
ATOM 1012 C C . ASP A 1 128 ? -3.598 12.754 1.149 1.00 81.81 128 ASP A C 1
ATOM 1014 O O . ASP A 1 128 ? -4.659 12.126 1.084 1.00 81.81 128 ASP A O 1
ATOM 1018 N N . GLU A 1 129 ? -2.428 12.125 1.235 1.00 88.25 129 GLU A N 1
ATOM 1019 C CA . GLU A 1 129 ? -2.270 10.668 1.323 1.00 88.25 129 GLU A CA 1
ATOM 1020 C C . GLU A 1 129 ? -2.403 10.180 2.780 1.00 88.25 129 GLU A C 1
ATOM 1022 O O . GLU A 1 129 ? -1.630 9.347 3.260 1.00 88.25 129 GLU A O 1
ATOM 1027 N N . SER A 1 130 ? -3.391 10.724 3.493 1.00 93.62 130 SER A N 1
ATOM 1028 C CA . SER A 1 130 ? -3.733 10.323 4.859 1.00 93.62 130 SER A CA 1
ATOM 1029 C C . SER A 1 130 ? -4.841 9.275 4.855 1.00 93.62 130 SER A C 1
ATOM 1031 O O . SER A 1 130 ? -5.736 9.296 4.011 1.00 93.62 130 SER A O 1
ATOM 1033 N N . LEU A 1 131 ? -4.784 8.357 5.814 1.00 95.75 131 LEU A N 1
ATOM 1034 C CA . LEU A 1 131 ? -5.734 7.265 5.983 1.00 95.75 131 LEU A CA 1
ATOM 1035 C C . LEU A 1 131 ? -6.499 7.414 7.297 1.00 95.75 131 LEU A C 1
ATOM 1037 O O . LEU A 1 131 ? -5.984 7.926 8.288 1.00 95.75 131 LEU A O 1
ATOM 1041 N N . MET A 1 132 ? -7.717 6.898 7.313 1.00 96.50 132 MET A N 1
ATOM 1042 C CA . MET A 1 132 ? -8.506 6.621 8.504 1.00 96.50 132 MET A CA 1
ATOM 1043 C C . MET A 1 132 ? -8.775 5.122 8.563 1.00 96.50 132 MET A C 1
ATOM 1045 O O . MET A 1 132 ? -8.863 4.448 7.531 1.00 96.50 132 MET A O 1
ATOM 1049 N N . VAL A 1 133 ? -8.900 4.594 9.777 1.00 96.75 133 VAL A N 1
ATOM 1050 C CA . VAL A 1 133 ? -9.208 3.184 10.010 1.00 96.75 133 VAL A CA 1
ATOM 1051 C C . VAL A 1 133 ? -10.484 3.048 10.828 1.00 96.75 133 VAL A C 1
ATOM 1053 O O . VAL A 1 133 ? -10.711 3.790 11.782 1.00 96.75 133 VAL A O 1
ATOM 1056 N N . LEU A 1 134 ? -11.305 2.083 10.438 1.00 95.12 134 LEU A N 1
ATOM 1057 C CA . LEU A 1 134 ? -12.503 1.642 11.133 1.00 95.12 134 LEU A CA 1
ATOM 1058 C C . LEU A 1 134 ? -12.293 0.198 11.580 1.00 95.12 134 LEU A C 1
ATOM 1060 O O . LEU A 1 134 ? -11.736 -0.620 10.843 1.00 95.12 134 LEU A O 1
ATOM 1064 N N . VAL A 1 135 ? -12.773 -0.120 12.772 1.00 93.75 135 VAL A N 1
ATOM 1065 C CA . VAL A 1 135 ? -12.897 -1.494 13.262 1.00 93.75 135 VAL A CA 1
ATOM 1066 C C . VAL A 1 135 ? -14.367 -1.712 13.571 1.00 93.75 135 VAL A C 1
ATOM 1068 O O . VAL A 1 135 ? -15.023 -0.794 14.057 1.00 93.75 135 VAL A O 1
ATOM 1071 N N . ASP A 1 136 ? -14.881 -2.903 13.280 1.00 86.94 136 ASP A N 1
ATOM 1072 C CA . ASP A 1 136 ? -16.286 -3.234 13.528 1.00 86.94 136 ASP A CA 1
ATOM 1073 C C . ASP A 1 136 ? -16.707 -2.907 14.978 1.00 86.94 136 ASP A C 1
ATOM 1075 O O . ASP A 1 136 ? -15.995 -3.238 15.932 1.00 86.94 136 ASP A O 1
ATOM 1079 N N . GLY A 1 137 ? -17.832 -2.203 15.136 1.00 86.25 137 GLY A N 1
ATOM 1080 C CA . GLY A 1 137 ? -18.332 -1.684 16.418 1.00 86.25 137 GLY A CA 1
ATOM 1081 C C . GLY A 1 137 ? -17.688 -0.382 16.929 1.00 86.25 137 GLY A C 1
ATOM 1082 O O . GLY A 1 137 ? -18.054 0.100 18.011 1.00 86.25 137 GLY A O 1
ATOM 1083 N N . TYR A 1 138 ? -16.754 0.207 16.179 1.00 92.19 138 TYR A N 1
ATOM 1084 C CA . TYR A 1 138 ? -16.105 1.484 16.489 1.00 92.19 138 TYR A CA 1
ATOM 1085 C C . TYR A 1 138 ? -16.306 2.504 15.370 1.00 92.19 138 TYR A C 1
ATOM 1087 O O . TYR A 1 138 ? -16.586 2.151 14.235 1.00 92.19 138 TYR A O 1
ATOM 1095 N N . LYS A 1 139 ? -16.115 3.784 15.692 1.00 93.31 139 LYS A N 1
ATOM 1096 C CA . LYS A 1 139 ? -16.096 4.899 14.740 1.00 93.31 139 LYS A CA 1
ATOM 1097 C C . LYS A 1 139 ? -14.739 5.004 14.041 1.00 93.31 139 LYS A C 1
ATOM 1099 O O . LYS A 1 139 ? -13.738 4.479 14.530 1.00 93.31 139 LYS A O 1
ATOM 1104 N N . TRP A 1 140 ? -14.707 5.737 12.927 1.00 95.31 140 TRP A N 1
ATOM 1105 C CA . TRP A 1 140 ? -13.472 6.084 12.222 1.00 95.31 140 TRP A CA 1
ATOM 1106 C C . TRP A 1 140 ? -12.450 6.750 13.149 1.00 95.31 140 TRP A C 1
ATOM 1108 O O . TRP A 1 140 ? -12.799 7.565 14.007 1.00 95.31 140 TRP A O 1
ATOM 1118 N N . SER A 1 141 ? -11.180 6.404 12.955 1.00 95.44 141 SER A N 1
ATOM 1119 C CA . SER A 1 141 ? -10.059 7.038 13.641 1.00 95.44 141 SER A CA 1
ATOM 1120 C C . SER A 1 141 ? -9.835 8.484 13.194 1.00 95.44 141 SER A C 1
ATOM 1122 O O . SER A 1 141 ? -10.308 8.917 12.145 1.00 95.44 141 SER A O 1
ATOM 1124 N N . SER A 1 142 ? -8.987 9.204 13.934 1.00 94.00 142 SER A N 1
ATOM 1125 C CA . SER A 1 142 ? -8.312 10.381 13.383 1.00 94.00 142 SER A CA 1
ATOM 1126 C C . SER A 1 142 ? -7.445 9.997 12.168 1.00 94.00 142 SER A C 1
ATOM 1128 O O . SER A 1 142 ? -6.919 8.874 12.143 1.00 94.00 142 SER A O 1
ATOM 1130 N N . PRO A 1 143 ? -7.247 10.906 11.197 1.00 95.12 143 PRO A N 1
ATOM 1131 C CA . PRO A 1 143 ? -6.317 10.704 10.090 1.00 95.12 143 PRO A CA 1
ATOM 1132 C C . PRO A 1 143 ? -4.890 10.382 10.550 1.00 95.12 143 PRO A C 1
ATOM 1134 O O . PRO A 1 143 ? -4.411 10.936 11.542 1.00 95.12 143 PRO A O 1
ATOM 1137 N N . PHE A 1 144 ? -4.197 9.515 9.815 1.00 94.25 144 PHE A N 1
ATOM 1138 C CA . PHE A 1 144 ? -2.781 9.197 10.009 1.00 94.25 144 PHE A CA 1
ATOM 1139 C C . PHE A 1 144 ? -2.070 8.982 8.665 1.00 94.25 144 PHE A C 1
ATOM 1141 O O . PHE A 1 144 ? -2.685 8.582 7.679 1.00 94.25 144 PHE A O 1
ATOM 1148 N N . SER A 1 145 ? -0.757 9.224 8.629 1.00 92.81 145 SER A N 1
ATOM 1149 C CA . SER A 1 145 ? 0.088 8.965 7.456 1.00 92.81 145 SER A CA 1
ATOM 1150 C C . SER A 1 145 ? 0.915 7.695 7.648 1.00 92.81 145 SER A C 1
ATOM 1152 O O . SER A 1 145 ? 1.303 7.353 8.764 1.00 92.81 145 SER A O 1
ATOM 1154 N N . VAL A 1 146 ? 1.213 7.017 6.540 1.00 92.50 146 VAL A N 1
ATOM 1155 C CA . VAL A 1 146 ? 2.081 5.829 6.483 1.00 92.50 146 VAL A CA 1
ATOM 1156 C C . VAL A 1 146 ? 3.336 6.062 5.634 1.00 92.50 146 VAL A C 1
ATOM 1158 O O . VAL A 1 146 ? 3.948 5.111 5.157 1.00 92.50 146 VAL A O 1
ATOM 1161 N N . SER A 1 147 ? 3.700 7.327 5.401 1.00 87.19 147 SER A N 1
ATOM 1162 C CA . SER A 1 147 ? 4.835 7.707 4.547 1.00 87.19 147 SER A CA 1
ATOM 1163 C C . SER A 1 147 ? 6.201 7.449 5.181 1.00 87.19 147 SER A C 1
ATOM 1165 O O . SER A 1 147 ? 7.174 7.257 4.463 1.00 87.19 147 SER A O 1
ATOM 1167 N N . ASN A 1 148 ? 6.273 7.461 6.513 1.00 88.06 148 ASN A N 1
ATOM 1168 C CA . ASN A 1 148 ? 7.519 7.365 7.264 1.00 88.06 148 ASN A CA 1
ATOM 1169 C C . ASN A 1 148 ? 7.480 6.172 8.214 1.00 88.06 148 ASN A C 1
ATOM 1171 O O . ASN A 1 148 ? 6.424 5.828 8.751 1.00 88.06 148 ASN A O 1
ATOM 1175 N N . GLU A 1 149 ? 8.648 5.585 8.464 1.00 93.31 149 GLU A N 1
ATOM 1176 C CA . GLU A 1 149 ? 8.798 4.553 9.482 1.00 93.31 149 GLU A CA 1
ATOM 1177 C C . GLU A 1 149 ? 8.475 5.081 10.876 1.00 93.31 149 GLU A C 1
ATOM 1179 O O . GLU A 1 149 ? 8.747 6.233 11.220 1.00 93.31 149 GLU A O 1
ATOM 1184 N N . GLY A 1 150 ? 7.916 4.207 11.703 1.00 93.31 150 GLY A N 1
ATOM 1185 C CA . GLY A 1 150 ? 7.606 4.537 13.077 1.00 93.31 150 GLY A CA 1
ATOM 1186 C C . GLY A 1 150 ? 6.420 3.769 13.622 1.00 93.31 150 GLY A C 1
ATOM 1187 O O . GLY A 1 150 ? 5.848 2.868 13.005 1.00 93.31 150 GLY A O 1
ATOM 1188 N N . VAL A 1 151 ? 6.054 4.137 14.839 1.00 93.44 151 VAL A N 1
ATOM 1189 C CA . VAL A 1 151 ? 4.889 3.606 15.528 1.00 93.44 151 VAL A CA 1
ATOM 1190 C C . VAL A 1 151 ? 4.010 4.781 15.894 1.00 93.4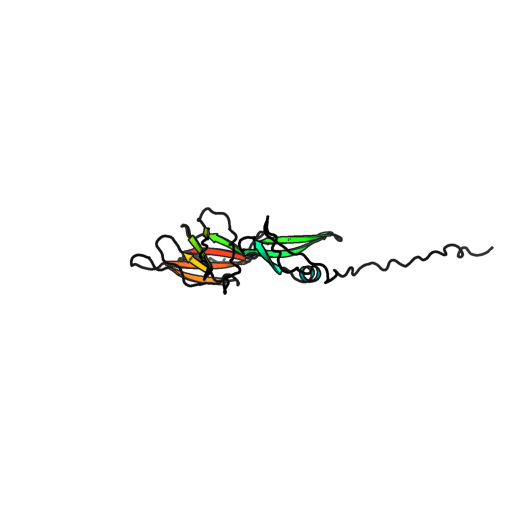4 151 VAL A C 1
ATOM 1192 O O . VAL A 1 151 ? 4.474 5.739 16.504 1.00 93.44 151 VAL A O 1
ATOM 1195 N N . MET A 1 152 ? 2.733 4.672 15.567 1.00 93.69 152 MET A N 1
ATOM 1196 C CA . MET A 1 152 ? 1.711 5.607 15.997 1.00 93.69 152 MET A CA 1
ATOM 1197 C C . MET A 1 152 ? 0.541 4.830 16.581 1.00 93.69 152 MET A C 1
ATOM 1199 O O . MET A 1 152 ? 0.388 3.626 16.352 1.00 93.69 152 MET A O 1
ATOM 1203 N N . CYS A 1 153 ? -0.285 5.524 17.347 1.00 92.62 153 CYS A N 1
ATOM 1204 C CA . CYS A 1 153 ? -1.473 4.944 17.933 1.00 92.62 153 CYS A CA 1
ATOM 1205 C C . CYS A 1 153 ? -2.670 5.831 17.623 1.00 92.62 153 CYS A C 1
ATOM 1207 O O . CYS A 1 153 ? -2.603 7.043 17.816 1.00 92.62 153 CYS A O 1
ATOM 1209 N N . VAL A 1 154 ? -3.765 5.219 17.189 1.00 94.00 154 VAL A N 1
ATOM 1210 C CA . VAL A 1 154 ? -5.034 5.911 16.964 1.00 94.00 154 VAL A CA 1
ATOM 1211 C C . VAL A 1 154 ? -6.072 5.420 17.960 1.00 94.00 154 VAL A C 1
ATOM 1213 O O . VAL A 1 154 ? -6.139 4.230 18.265 1.00 94.00 154 VAL A O 1
ATOM 1216 N N . CYS A 1 155 ? -6.866 6.341 18.492 1.00 91.50 155 CYS A N 1
ATOM 1217 C CA . CYS A 1 155 ? -7.965 6.013 19.392 1.00 91.50 155 CYS A CA 1
ATOM 1218 C C . CYS A 1 155 ? -9.240 5.791 18.576 1.00 91.50 155 CYS A C 1
ATOM 1220 O O . CYS A 1 155 ? -9.611 6.626 17.754 1.00 91.50 155 CYS A O 1
ATOM 1222 N N . LEU A 1 156 ? -9.912 4.675 18.830 1.00 92.44 156 LEU A N 1
ATOM 1223 C CA . LEU A 1 156 ? -11.178 4.293 18.226 1.00 92.44 156 LEU A CA 1
ATOM 1224 C C . LEU A 1 156 ? -12.265 4.389 19.289 1.00 92.44 156 LEU A C 1
ATOM 1226 O O . LEU A 1 156 ? -12.227 3.695 20.306 1.00 92.44 156 LEU A O 1
ATOM 1230 N N . GLN A 1 157 ? -13.233 5.270 19.064 1.00 90.94 157 GLN A N 1
ATOM 1231 C CA . GLN A 1 157 ? -14.377 5.422 19.957 1.00 90.94 157 GLN A CA 1
ATOM 1232 C C . GLN A 1 157 ? -15.447 4.400 19.604 1.00 90.94 157 GLN A C 1
ATOM 1234 O O . GLN A 1 157 ? -15.714 4.167 18.428 1.00 90.94 157 GLN A O 1
ATOM 1239 N N . LYS A 1 158 ? -16.084 3.808 20.611 1.00 88.69 158 LYS A N 1
ATOM 1240 C CA . LYS A 1 158 ? -17.200 2.889 20.389 1.00 88.69 158 LYS A CA 1
ATOM 1241 C C . LYS A 1 158 ? -18.409 3.642 19.822 1.00 88.69 158 LYS A C 1
ATOM 1243 O O . LYS A 1 158 ? -18.614 4.820 20.130 1.00 88.69 158 LYS A O 1
ATOM 1248 N N . GLU A 1 159 ? -19.213 2.983 18.994 1.00 81.19 159 GLU A N 1
ATOM 1249 C CA . GLU A 1 159 ? -20.423 3.607 18.433 1.00 81.19 159 GLU A CA 1
ATOM 1250 C C . GLU A 1 159 ? -21.489 3.881 19.500 1.00 81.19 159 GLU A C 1
ATOM 1252 O O . GLU A 1 159 ? -22.084 4.958 19.534 1.00 81.19 159 GLU A O 1
ATOM 1257 N N . ILE A 1 160 ? -21.673 2.920 20.405 1.00 78.81 160 ILE A N 1
ATOM 1258 C CA . ILE A 1 160 ? -22.605 2.968 21.532 1.00 78.81 160 ILE A CA 1
ATOM 1259 C C . ILE A 1 160 ? -21.747 3.060 22.794 1.00 78.81 160 ILE A C 1
ATOM 1261 O O . ILE A 1 160 ? -20.859 2.227 22.966 1.00 78.81 160 ILE A O 1
ATOM 1265 N N . GLY A 1 161 ? -21.977 4.088 23.618 1.00 69.19 161 GLY A N 1
ATOM 1266 C CA . GLY A 1 161 ? -21.111 4.525 24.724 1.00 69.19 161 GLY A CA 1
ATOM 1267 C C . GLY A 1 161 ? -20.337 3.423 25.467 1.00 69.19 161 GLY A C 1
ATOM 1268 O O . GLY A 1 161 ? -20.857 2.351 25.766 1.00 69.19 161 GLY A O 1
ATOM 1269 N N . GLY A 1 162 ? -19.070 3.704 25.762 1.00 75.50 162 GLY A N 1
ATOM 1270 C CA . GLY A 1 162 ? -18.142 2.796 26.432 1.00 75.50 162 GLY A CA 1
ATOM 1271 C C . GLY A 1 162 ? -16.694 3.212 26.187 1.00 75.50 162 GLY A C 1
ATOM 1272 O O . GLY A 1 162 ? -16.439 4.180 25.465 1.00 75.50 162 GLY A O 1
ATOM 1273 N N . ASP A 1 163 ? -15.757 2.466 26.769 1.00 78.38 163 ASP A N 1
ATOM 1274 C CA . ASP A 1 163 ? -14.332 2.741 26.603 1.00 78.38 163 ASP A CA 1
ATOM 1275 C C . ASP A 1 163 ? -13.893 2.518 25.151 1.00 78.38 163 ASP A C 1
ATOM 1277 O O . ASP A 1 163 ? -14.238 1.523 24.501 1.00 78.38 163 ASP A O 1
ATOM 1281 N N . GLY A 1 164 ? -13.139 3.486 24.630 1.00 84.38 164 GLY A N 1
ATOM 1282 C CA . GLY A 1 164 ? -12.493 3.368 23.332 1.00 84.38 164 GLY A CA 1
ATOM 1283 C C . GLY A 1 164 ? -11.351 2.356 23.370 1.00 84.38 164 GLY A C 1
ATOM 1284 O O . GLY A 1 164 ? -10.802 2.047 24.426 1.00 84.38 164 GLY A O 1
ATOM 1285 N N . VAL A 1 165 ? -10.960 1.864 22.200 1.00 89.12 165 VAL A N 1
ATOM 1286 C CA . VAL A 1 165 ? -9.750 1.047 22.058 1.00 89.12 165 VAL A CA 1
ATOM 1287 C C . VAL A 1 165 ? -8.679 1.841 21.347 1.00 89.12 165 VAL A C 1
ATOM 1289 O O . VAL A 1 165 ? -8.965 2.691 20.508 1.00 89.12 165 VAL A O 1
ATOM 1292 N N . GLN A 1 166 ? -7.426 1.559 21.669 1.00 91.56 166 GLN A N 1
ATOM 1293 C CA . GLN A 1 166 ? -6.308 2.145 20.958 1.00 91.56 166 GLN A CA 1
ATOM 1294 C C . GLN A 1 166 ? -5.724 1.108 20.004 1.00 91.56 166 GLN A C 1
ATOM 1296 O O . GLN A 1 166 ? -5.430 -0.026 20.388 1.00 91.56 166 GLN A O 1
ATOM 1301 N N . LEU A 1 167 ? -5.564 1.503 18.749 1.00 93.25 167 LEU A N 1
ATOM 1302 C CA . LEU A 1 167 ? -4.949 0.693 17.716 1.00 93.25 167 LEU A CA 1
ATOM 1303 C C . LEU A 1 167 ? -3.524 1.186 17.485 1.00 93.25 167 LEU A C 1
ATOM 1305 O O . LEU A 1 167 ? -3.307 2.358 17.180 1.00 93.25 167 LEU A O 1
ATOM 1309 N N . ARG A 1 168 ? -2.555 0.284 17.621 1.00 95.00 168 ARG A N 1
ATOM 1310 C CA . ARG A 1 168 ? -1.151 0.530 17.305 1.00 95.00 168 ARG A CA 1
ATOM 1311 C C . ARG A 1 168 ? -0.919 0.246 15.825 1.00 95.00 168 ARG A C 1
ATOM 1313 O O . ARG A 1 168 ? -1.163 -0.865 15.356 1.00 95.00 168 ARG A O 1
ATOM 1320 N N . ILE A 1 169 ? -0.403 1.232 15.111 1.00 96.00 169 ILE A N 1
ATOM 1321 C CA . ILE A 1 169 ? -0.038 1.140 13.700 1.00 96.00 169 ILE A CA 1
ATOM 1322 C C . ILE A 1 169 ? 1.481 1.245 13.632 1.00 96.00 169 ILE A C 1
ATOM 1324 O O . ILE A 1 169 ? 2.071 2.200 14.136 1.00 96.00 169 ILE A O 1
ATOM 1328 N N . GLN A 1 170 ? 2.128 0.237 13.062 1.00 96.06 170 GLN A N 1
ATOM 1329 C CA . GLN A 1 170 ? 3.576 0.205 12.889 1.00 96.06 170 GLN A CA 1
ATOM 1330 C C . GLN A 1 170 ? 3.904 0.268 11.402 1.00 96.06 170 GLN A C 1
ATOM 1332 O O . GLN A 1 170 ? 3.523 -0.641 10.670 1.00 96.06 170 GLN A O 1
ATOM 1337 N N . VAL A 1 171 ? 4.640 1.297 10.989 1.00 96.06 171 VAL A N 1
ATOM 1338 C CA . VAL A 1 171 ? 5.290 1.371 9.678 1.00 96.06 171 VAL A CA 1
ATOM 1339 C C . VAL A 1 171 ? 6.738 0.952 9.869 1.00 96.06 171 VAL A C 1
ATOM 1341 O O . VAL A 1 171 ? 7.458 1.530 10.684 1.00 96.06 171 VAL A O 1
ATOM 1344 N N . ARG A 1 172 ? 7.163 -0.081 9.152 1.00 94.69 172 ARG A N 1
ATOM 1345 C CA . ARG A 1 172 ? 8.545 -0.568 9.172 1.00 94.69 172 ARG A CA 1
ATOM 1346 C C . ARG A 1 172 ? 9.029 -0.837 7.757 1.00 94.69 172 ARG A C 1
ATOM 1348 O O . ARG A 1 172 ? 8.199 -1.099 6.883 1.00 94.69 172 ARG A O 1
ATOM 1355 N N . SER A 1 173 ? 10.345 -0.861 7.571 1.00 91.81 173 SER A N 1
ATOM 1356 C CA . SER A 1 173 ? 10.962 -1.400 6.363 1.00 91.81 173 SER A CA 1
ATOM 1357 C C . SER A 1 173 ? 10.404 -2.793 6.056 1.00 91.81 173 SER A C 1
ATOM 1359 O O . SER A 1 173 ? 10.287 -3.653 6.940 1.00 91.81 173 SER A O 1
ATOM 1361 N N . GLY A 1 174 ? 9.991 -2.982 4.809 1.00 82.44 174 GLY A N 1
ATOM 1362 C CA . GLY A 1 174 ? 9.454 -4.234 4.307 1.00 82.44 174 GLY A CA 1
ATOM 1363 C C . GLY A 1 174 ? 10.548 -5.280 4.136 1.00 82.44 174 GLY A C 1
ATOM 1364 O O . GLY A 1 174 ? 11.712 -4.976 3.877 1.00 82.44 174 GLY A O 1
ATOM 1365 N N . VAL A 1 175 ? 10.174 -6.551 4.274 1.00 76.50 175 VAL A N 1
ATOM 1366 C CA . VAL A 1 175 ? 11.084 -7.671 4.014 1.00 76.50 175 VAL A CA 1
ATOM 1367 C C . VAL A 1 175 ? 10.690 -8.302 2.686 1.00 76.50 175 VAL A C 1
ATOM 1369 O O . VAL A 1 175 ? 9.531 -8.654 2.517 1.00 76.50 175 VAL A O 1
ATOM 1372 N N . LYS A 1 176 ? 11.651 -8.456 1.758 1.00 68.38 176 LYS A N 1
ATOM 1373 C CA . LYS A 1 176 ? 11.529 -9.185 0.471 1.00 68.38 176 LYS A CA 1
ATOM 1374 C C . LYS A 1 176 ? 10.087 -9.242 -0.077 1.00 68.38 176 LYS A C 1
ATOM 1376 O O . LYS A 1 176 ? 9.451 -10.292 -0.027 1.00 68.38 176 LYS A O 1
ATOM 1381 N N . GLY A 1 177 ? 9.581 -8.126 -0.602 1.00 80.31 177 GLY A N 1
ATOM 1382 C CA . GLY A 1 177 ? 8.233 -8.083 -1.184 1.00 80.31 177 GLY A CA 1
ATOM 1383 C C . GLY A 1 177 ? 7.557 -6.714 -1.164 1.00 80.31 177 GLY A C 1
ATOM 1384 O O . GLY A 1 177 ? 6.608 -6.505 -1.914 1.00 80.31 177 GLY A O 1
ATOM 1385 N N . SER A 1 178 ? 8.054 -5.774 -0.363 1.00 90.69 178 SER A N 1
ATOM 1386 C CA . SER A 1 178 ? 7.662 -4.366 -0.410 1.00 90.69 178 SER A CA 1
ATOM 1387 C C . SER A 1 178 ? 8.745 -3.470 0.167 1.00 90.69 178 SER A C 1
ATOM 1389 O O . SER A 1 178 ? 9.665 -3.956 0.825 1.00 90.69 178 SER A O 1
ATOM 1391 N N . HIS A 1 179 ? 8.628 -2.162 -0.066 1.00 90.69 179 HIS A N 1
ATOM 1392 C CA . HIS A 1 179 ? 9.496 -1.199 0.604 1.00 90.69 179 HIS A CA 1
ATOM 1393 C C . HIS A 1 179 ? 9.087 -0.962 2.065 1.00 90.69 179 HIS A C 1
ATOM 1395 O O . HIS A 1 179 ? 9.934 -0.922 2.950 1.00 90.69 179 HIS A O 1
ATOM 1401 N N . TYR A 1 180 ? 7.784 -0.879 2.332 1.00 94.25 180 TYR A N 1
ATOM 1402 C CA . TYR A 1 180 ? 7.225 -0.731 3.671 1.00 94.25 180 TYR A CA 1
ATOM 1403 C C . TYR A 1 180 ? 6.160 -1.780 3.972 1.00 94.25 180 TYR A C 1
ATOM 1405 O O . TYR A 1 180 ? 5.424 -2.247 3.094 1.00 94.25 180 TYR A O 1
ATOM 1413 N N . GLU A 1 181 ? 6.028 -2.087 5.255 1.00 95.94 181 GLU A N 1
ATOM 1414 C CA . GLU A 1 181 ? 4.912 -2.831 5.825 1.00 95.94 181 GLU A CA 1
ATOM 1415 C C . GLU A 1 181 ? 4.208 -1.978 6.880 1.00 95.94 181 GLU A C 1
ATOM 1417 O O . GLU A 1 181 ? 4.840 -1.461 7.803 1.00 95.94 181 GLU A O 1
ATOM 1422 N N . VAL A 1 182 ? 2.886 -1.875 6.761 1.00 96.75 182 VAL A N 1
ATOM 1423 C CA . VAL A 1 182 ? 1.997 -1.227 7.728 1.00 96.75 182 VAL A CA 1
ATOM 1424 C C . VAL A 1 182 ? 1.257 -2.314 8.485 1.00 96.75 182 VAL A C 1
ATOM 1426 O O . VAL A 1 182 ? 0.446 -3.041 7.912 1.00 96.75 182 VAL A O 1
ATOM 1429 N N . ILE A 1 183 ? 1.530 -2.436 9.779 1.00 96.50 183 ILE A N 1
ATOM 1430 C CA . ILE A 1 183 ? 0.969 -3.486 10.626 1.00 96.50 183 ILE A CA 1
ATOM 1431 C C . ILE A 1 183 ? 0.019 -2.872 11.644 1.00 96.50 183 ILE A C 1
ATOM 1433 O O . ILE A 1 183 ? 0.436 -2.080 12.489 1.00 96.50 183 ILE A O 1
ATOM 1437 N N . PHE A 1 184 ? -1.239 -3.301 11.606 1.00 96.38 184 PHE A N 1
ATOM 1438 C CA . PHE A 1 184 ? -2.261 -2.918 12.579 1.00 96.38 184 PHE A CA 1
ATOM 1439 C C . PHE A 1 184 ? -2.315 -3.939 13.709 1.00 96.38 184 PHE A C 1
ATOM 1441 O O . PHE A 1 184 ? -2.498 -5.127 13.449 1.00 96.38 184 PHE A O 1
ATOM 1448 N N . ARG A 1 185 ? -2.172 -3.500 14.960 1.00 94.25 185 ARG A N 1
ATOM 1449 C CA . ARG A 1 185 ? -2.261 -4.345 16.160 1.00 94.25 185 ARG A CA 1
ATOM 1450 C C . ARG A 1 185 ? -3.107 -3.666 17.233 1.00 94.25 185 ARG A C 1
ATOM 1452 O O . ARG A 1 185 ? -3.082 -2.438 17.317 1.00 94.25 185 ARG A O 1
ATOM 1459 N N . PRO A 1 186 ? -3.785 -4.419 18.110 1.00 91.50 186 PRO A N 1
ATOM 1460 C CA . PRO A 1 186 ? -4.347 -3.837 19.319 1.00 91.50 186 PRO A CA 1
ATOM 1461 C C . PRO A 1 186 ? -3.205 -3.235 20.146 1.00 91.50 186 PRO A C 1
ATOM 1463 O O . PRO A 1 186 ? -2.113 -3.810 20.205 1.00 91.50 186 PRO A O 1
ATOM 1466 N N . ASN A 1 187 ? -3.424 -2.078 20.767 1.00 82.12 187 ASN A N 1
ATOM 1467 C CA . ASN A 1 187 ? -2.435 -1.510 21.673 1.00 82.12 187 ASN A CA 1
ATOM 1468 C C . ASN A 1 187 ? -2.534 -2.213 23.035 1.00 82.12 187 ASN A C 1
ATOM 1470 O O . ASN A 1 187 ? -3.241 -1.765 23.933 1.00 82.12 187 ASN A O 1
ATOM 1474 N N . SER A 1 188 ? -1.876 -3.361 23.177 1.00 66.31 188 SER A N 1
ATOM 1475 C CA . SER A 1 188 ? -1.746 -4.044 24.463 1.00 66.31 188 SER A CA 1
ATOM 1476 C C . SER A 1 188 ? -0.588 -3.452 25.272 1.00 66.31 188 SER A C 1
ATOM 1478 O O . SER A 1 188 ? 0.529 -3.313 24.777 1.00 66.31 188 SER A O 1
ATOM 1480 N N . PHE A 1 189 ? -0.840 -3.151 26.551 1.00 53.03 189 PHE A N 1
ATOM 1481 C CA . PHE A 1 189 ? 0.192 -2.733 27.514 1.00 53.03 189 PHE A CA 1
ATOM 1482 C C . PHE A 1 189 ? 1.225 -3.838 27.798 1.00 53.03 189 PHE A C 1
ATOM 1484 O O . PHE A 1 189 ? 2.335 -3.553 28.238 1.00 53.03 189 PHE A O 1
ATOM 1491 N N . SER A 1 190 ? 0.893 -5.100 27.509 1.00 50.81 190 SER A N 1
ATOM 1492 C CA . SER A 1 190 ? 1.804 -6.238 27.616 1.00 50.81 190 SER A CA 1
ATOM 1493 C C . SER A 1 190 ? 2.511 -6.495 26.279 1.00 50.81 190 SER A C 1
ATOM 1495 O O . SER A 1 190 ? 2.171 -7.420 25.537 1.00 50.81 190 SER A O 1
ATOM 1497 N N . SER A 1 191 ? 3.512 -5.679 25.948 1.00 50.50 191 SER A N 1
ATOM 1498 C CA . SER A 1 191 ? 4.558 -6.156 25.036 1.00 50.50 191 SER A CA 1
ATOM 1499 C C . SER A 1 191 ? 5.204 -7.390 25.678 1.00 50.50 191 SER A C 1
ATOM 1501 O O . SER A 1 191 ? 5.458 -7.346 26.883 1.00 50.50 191 SER A O 1
ATOM 1503 N N . PRO A 1 192 ? 5.493 -8.482 24.944 1.00 55.00 192 PRO A N 1
ATOM 1504 C CA . PRO A 1 192 ? 6.304 -9.554 25.503 1.00 55.00 192 PRO A CA 1
ATOM 1505 C C . PRO A 1 192 ? 7.626 -8.940 25.975 1.00 55.00 192 PRO A C 1
ATOM 1507 O O . PRO A 1 192 ? 8.300 -8.246 25.208 1.00 55.00 192 PRO A O 1
ATOM 1510 N N . TYR A 1 193 ? 7.937 -9.115 27.259 1.00 53.03 193 TYR A N 1
ATOM 1511 C CA . TYR A 1 193 ? 9.198 -8.680 27.843 1.00 53.03 193 TYR A CA 1
ATOM 1512 C C . TYR A 1 193 ? 10.339 -9.265 27.010 1.00 53.03 193 TYR A C 1
ATOM 1514 O O . TYR A 1 193 ? 10.417 -10.478 26.812 1.00 53.03 193 TYR A O 1
ATOM 1522 N N . ARG A 1 194 ? 11.212 -8.399 26.493 1.00 60.06 194 ARG A N 1
ATOM 1523 C CA . ARG A 1 194 ? 12.459 -8.828 25.869 1.00 60.06 194 ARG A CA 1
ATOM 1524 C C . ARG A 1 194 ? 13.444 -9.053 27.013 1.00 60.06 194 ARG A C 1
ATOM 1526 O O . ARG A 1 194 ? 13.892 -8.092 27.624 1.00 60.06 194 ARG A O 1
ATOM 1533 N N . ILE A 1 195 ? 13.691 -10.312 27.356 1.00 57.97 195 ILE A N 1
ATOM 1534 C CA . ILE A 1 195 ? 14.792 -10.669 28.252 1.00 57.97 195 ILE A CA 1
ATOM 1535 C C . ILE A 1 195 ? 16.048 -10.646 27.383 1.00 57.97 195 ILE A C 1
ATOM 1537 O O . ILE A 1 195 ? 16.168 -11.438 26.448 1.00 57.97 195 ILE A O 1
ATOM 1541 N N . GLU A 1 196 ? 16.921 -9.678 27.627 1.00 64.50 196 GLU A N 1
ATOM 1542 C CA . GLU A 1 196 ? 18.273 -9.668 27.072 1.00 64.50 196 GLU A CA 1
ATOM 1543 C C . GLU A 1 196 ? 19.137 -10.585 27.953 1.00 64.50 196 GLU A C 1
ATOM 1545 O O . GLU A 1 196 ? 19.062 -10.497 29.180 1.00 64.50 196 GLU A O 1
ATOM 1550 N N . ASN A 1 197 ? 19.870 -11.511 27.324 1.00 49.84 197 ASN A N 1
ATOM 1551 C CA . ASN A 1 197 ? 20.885 -12.349 27.977 1.00 49.84 197 ASN A CA 1
ATOM 1552 C C . ASN A 1 197 ? 22.236 -11.641 27.953 1.00 49.84 197 ASN A C 1
ATOM 1554 O O . ASN A 1 197 ? 22.548 -11.057 26.889 1.00 49.84 197 ASN A O 1
#

Nearest PDB structures (foldseek):
  7u8t-assembly1_B  TM=7.550E-01  e=4.428E-07  Thermochaetoides thermophila
  7u8t-assembly1_A  TM=7.171E-01  e=5.747E-07  Thermochaetoides thermophila
  3dxo-assembly1_A  TM=5.237E-01  e=1.479E+00  Agrobacterium fabrum str. C58

Organism: Trapa natans (NCBI:txid22666)

Solvent-accessible surface area (backbone atoms only — not comparable to full-atom values): 11624 Å² total; per-residue (Å²): 141,79,80,99,74,90,79,76,94,64,92,72,71,74,76,67,77,82,80,76,78,70,62,56,74,88,43,57,50,62,41,46,34,88,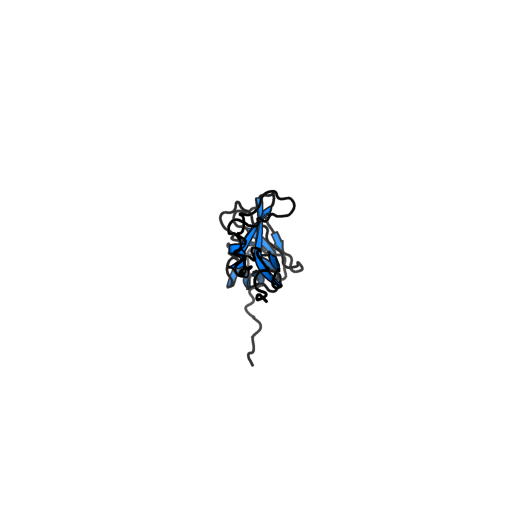93,26,92,47,60,27,78,67,44,34,52,41,56,41,70,76,32,85,58,44,85,42,55,25,23,36,76,86,53,31,27,38,54,27,34,37,30,59,42,78,80,50,101,88,40,74,45,78,46,76,35,41,28,48,28,43,36,48,60,54,79,53,52,35,35,40,29,42,48,94,51,91,62,71,47,80,42,42,48,86,54,72,70,36,74,66,80,41,60,70,86,36,92,53,87,30,34,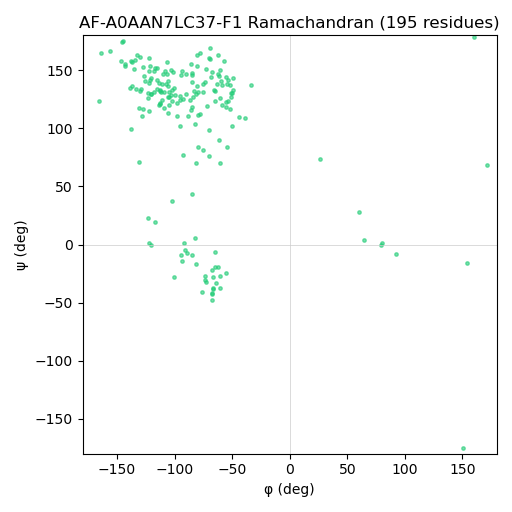28,45,31,40,86,74,37,37,68,28,68,75,45,74,76,90,57,74,46,76,51,73,42,62,28,43,39,72,66,88,66,82,56,50,47,37,29,38,35,31,38,77,32,72,96,70,25,58,26,33,38,38,37,27,61,59,62,92,75,63,82,80,82,81,81,130

InterPro domains:
  IPR009543 Vacuolar protein sorting-associated protein 13, VPS13 adaptor binding domain [PF25036] (68-197)
  IPR026847 Vacuolar protein sorting-associated protein 13 [PTHR16166] (32-197)

Sequence (197 aa):
MLSPQDYFGGNALLFSSQKDAYISPKIGIGVAVHNSDIYSPGISLLELENKEWIDVKAYSSDGSYYKLAAYMKTTSDRTKVIHFQPHTLFINRVGSSICLQQCDSQKVQWIHPIDPPKVYPWESSAKDESLMVLVDGYKWSSPFSVSNEGVMCVCLQKEIGGDGVQLRIQVRSGVKGSHYEVIFRPNSFSSPYRIEN